Protein AF-A0A8F5W4D2-F1 (afdb_monomer_lite)

Sequence (240 aa):
GSKDVAYPRLNSIAFWLQPCAFIVVVKMAFLRTQYWKYYDDMEFFVFFFNKLKKKELQLKNNIDASNSIWLNSKIPSHLYLWDTFFNYCENFFLFFKRTSEYRRKKLYFSKCSNRNAVVTGWTFITPFTSSVRFTSVGSQDILLIGVVFVGFTSTIAFVNLLITRRTLCMPGIRNRRILLPFVSISILLSLRMLVIITPVLSAAMIMMLLDRHWATSFFDFAYGGDPILSQHLFWFFGHP

Organism: NCBI:txid2831131

Radius of gyration: 26.15 Å; chains: 1; bounding box: 44×45×92 Å

InterPro domains:
  IPR000883 Cytochrome c oxidase subunit I [PF00115] (116-240)
  IPR000883 Cytochrome c oxidase subunit I [PR01165] (118-130)
  IPR000883 Cytochrome c oxidase subunit I [PR01165] (182-201)
  IPR000883 Cytochrome c oxidase subunit I [PR01165] (211-232)
  IPR000883 Cytochrome c oxidase subunit I [PTHR10422] (117-240)
  IPR023616 Cytochrome c oxidase-like, subunit I domain [PS50855] (1-240)
  IPR036927 Cytochrome c oxidase-like, subunit I superfamily [G3DSA:1.20.210.10] 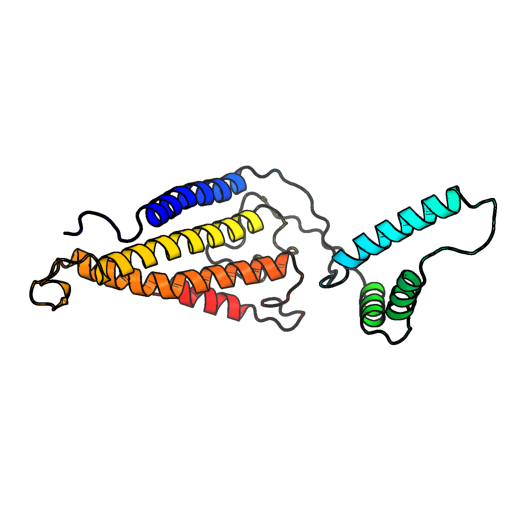(1-240)
  IPR036927 Cytochrome c oxidase-like, subunit I superfamily [SSF81442] (1-240)

Structure (mmCIF, N/CA/C/O backbone):
data_AF-A0A8F5W4D2-F1
#
_entry.id   AF-A0A8F5W4D2-F1
#
loop_
_atom_site.group_PDB
_atom_site.id
_atom_site.type_symbol
_atom_site.label_atom_id
_atom_site.label_alt_id
_atom_site.label_comp_id
_atom_site.label_asym_id
_atom_site.label_entity_id
_atom_site.label_seq_id
_atom_site.pdbx_PDB_ins_code
_atom_site.Cartn_x
_atom_site.Cartn_y
_atom_site.Cartn_z
_atom_site.occupancy
_atom_site.B_iso_or_equiv
_atom_site.auth_seq_id
_atom_site.auth_comp_id
_atom_site.auth_asym_id
_atom_site.auth_atom_id
_atom_site.pdbx_PDB_model_num
ATOM 1 N N . GLY A 1 1 ? -16.913 0.342 25.979 1.00 75.00 1 GLY A N 1
ATOM 2 C CA . GLY A 1 1 ? -17.693 1.388 26.666 1.00 75.00 1 GLY A CA 1
ATOM 3 C C . GLY A 1 1 ? -18.467 2.257 25.693 1.00 75.00 1 GLY A C 1
ATOM 4 O O . GLY A 1 1 ? -19.570 2.660 26.029 1.00 75.00 1 GLY A O 1
ATOM 5 N N . SER A 1 2 ? -17.930 2.542 24.500 1.00 81.44 2 SER A N 1
ATOM 6 C CA . SER A 1 2 ? -18.743 3.082 23.408 1.00 81.44 2 SER A CA 1
ATOM 7 C C . SER A 1 2 ? -19.715 2.013 22.895 1.00 81.44 2 SER A C 1
ATOM 9 O O . SER A 1 2 ? -19.414 0.821 22.983 1.00 81.44 2 SER A O 1
ATOM 11 N N . LYS A 1 3 ? -20.878 2.443 22.392 1.00 86.56 3 LYS A N 1
ATOM 12 C CA . LYS A 1 3 ? -21.868 1.554 21.759 1.00 86.56 3 LYS A CA 1
ATOM 13 C C . LYS A 1 3 ? -21.387 1.032 20.401 1.00 86.56 3 LYS A C 1
ATOM 15 O O . LYS A 1 3 ? -21.722 -0.082 20.032 1.00 86.56 3 LYS A O 1
ATOM 20 N N . ASP A 1 4 ? -20.607 1.845 19.691 1.00 92.19 4 ASP A N 1
ATOM 21 C CA . ASP A 1 4 ? -20.029 1.542 18.382 1.00 92.19 4 ASP A CA 1
ATOM 22 C C . ASP A 1 4 ? -18.743 2.376 18.173 1.00 92.19 4 ASP A C 1
ATOM 24 O O . ASP A 1 4 ? -18.318 3.124 19.070 1.00 92.19 4 ASP A O 1
ATOM 28 N N . VAL A 1 5 ? -18.112 2.244 17.007 1.00 93.06 5 VAL A N 1
ATOM 29 C CA . VAL A 1 5 ? -17.041 3.116 16.509 1.00 93.06 5 VAL A CA 1
ATOM 30 C C . VAL A 1 5 ? -17.591 4.441 15.967 1.00 93.06 5 VAL A C 1
ATOM 32 O O . VAL A 1 5 ? -18.759 4.549 15.604 1.00 93.06 5 VAL A O 1
ATOM 35 N N . ALA A 1 6 ? -16.740 5.467 15.890 1.00 93.75 6 ALA A N 1
ATOM 36 C CA . ALA A 1 6 ? -17.124 6.806 15.434 1.00 93.75 6 ALA A CA 1
ATOM 37 C C . ALA A 1 6 ? -17.665 6.809 13.999 1.00 93.75 6 ALA A C 1
ATOM 39 O O . ALA A 1 6 ? -18.662 7.473 13.718 1.00 93.75 6 ALA A O 1
ATOM 40 N N . TYR A 1 7 ? -17.033 6.043 13.109 1.00 95.12 7 TYR A N 1
ATOM 41 C CA . TYR A 1 7 ? -17.460 5.897 11.723 1.00 95.12 7 TYR A CA 1
ATOM 42 C C . TYR A 1 7 ? -17.654 4.416 11.370 1.00 95.12 7 TYR A C 1
ATOM 44 O O . TYR A 1 7 ? -16.721 3.767 10.883 1.00 95.12 7 TYR A O 1
ATOM 52 N N . PRO A 1 8 ? -18.862 3.858 11.568 1.00 94.06 8 PRO A N 1
ATOM 53 C CA . PRO A 1 8 ? -19.134 2.439 11.311 1.00 94.06 8 PRO A CA 1
ATOM 54 C C . PRO A 1 8 ? -18.934 2.055 9.841 1.00 94.06 8 PRO A C 1
ATOM 56 O O . PRO A 1 8 ? -18.356 1.016 9.529 1.00 94.06 8 PRO A O 1
ATOM 59 N N . ARG A 1 9 ? -19.325 2.944 8.917 1.00 94.81 9 ARG A N 1
ATOM 60 C CA . ARG A 1 9 ? -19.155 2.727 7.470 1.00 94.81 9 ARG A CA 1
ATOM 61 C C . ARG A 1 9 ? -17.684 2.693 7.054 1.00 94.81 9 ARG A C 1
ATOM 63 O O . ARG A 1 9 ? -17.307 1.820 6.284 1.00 94.81 9 ARG A O 1
ATOM 70 N N . LEU A 1 10 ? -16.847 3.589 7.588 1.00 92.69 10 LEU A N 1
ATOM 71 C CA . LEU A 1 10 ? -15.402 3.571 7.315 1.00 92.69 10 LEU A CA 1
ATOM 72 C C . LEU A 1 10 ? -14.742 2.306 7.866 1.00 92.69 10 LEU A C 1
ATOM 74 O O . LEU A 1 10 ? -13.875 1.744 7.207 1.00 92.69 10 LEU A O 1
ATOM 78 N N . ASN A 1 11 ? -15.184 1.830 9.034 1.00 93.88 11 ASN A N 1
ATOM 79 C CA . ASN A 1 11 ? -14.698 0.570 9.592 1.00 93.88 11 ASN A CA 1
ATOM 80 C C . ASN A 1 11 ? -15.039 -0.621 8.688 1.00 93.88 11 ASN A C 1
ATOM 82 O O . ASN A 1 11 ? -14.191 -1.468 8.424 1.00 93.88 11 ASN A O 1
ATOM 86 N N . SER A 1 12 ? -16.273 -0.654 8.178 1.00 94.00 12 SER A N 1
ATOM 87 C CA . SER A 1 12 ? -16.707 -1.682 7.233 1.00 94.00 12 SER A CA 1
ATOM 88 C C . SER A 1 12 ? -15.909 -1.624 5.929 1.00 94.00 12 SER A C 1
ATOM 90 O O . SER A 1 12 ? -15.420 -2.652 5.473 1.00 94.00 12 SER A O 1
ATOM 92 N N . ILE A 1 13 ? -15.703 -0.432 5.362 1.00 93.06 13 ILE A N 1
ATOM 93 C CA . ILE A 1 13 ? -14.883 -0.253 4.155 1.00 93.06 13 ILE A CA 1
ATOM 94 C C . ILE A 1 13 ? -13.459 -0.763 4.393 1.00 93.06 13 ILE A C 1
ATOM 96 O O . ILE A 1 13 ? -12.952 -1.534 3.584 1.00 93.06 13 ILE A O 1
ATOM 100 N N . ALA A 1 14 ? -12.832 -0.395 5.513 1.00 92.50 14 ALA A N 1
ATOM 101 C CA . ALA A 1 14 ? -11.488 -0.864 5.832 1.00 92.50 14 ALA A CA 1
ATOM 102 C C . ALA A 1 14 ? -11.433 -2.399 5.955 1.00 92.50 14 ALA A C 1
ATOM 104 O O . ALA A 1 14 ? -10.536 -3.040 5.412 1.00 92.50 14 ALA A O 1
ATOM 105 N N . PHE A 1 15 ? -12.436 -3.009 6.587 1.00 92.19 15 PHE A N 1
ATOM 106 C CA . PHE A 1 15 ? -12.542 -4.465 6.665 1.00 92.19 15 PHE A CA 1
ATOM 107 C C . PHE A 1 15 ? -12.635 -5.125 5.281 1.00 92.19 15 PHE A C 1
ATOM 109 O O . PHE A 1 15 ? -11.963 -6.125 5.047 1.00 92.19 15 PHE A O 1
ATOM 116 N N . TRP A 1 16 ? -13.417 -4.565 4.354 1.00 92.19 16 TRP A N 1
ATOM 117 C CA . TRP A 1 16 ? -13.611 -5.131 3.012 1.00 92.19 16 TRP A CA 1
ATOM 118 C C . TRP A 1 16 ? -12.450 -4.874 2.045 1.00 92.19 16 TRP A C 1
ATOM 120 O O . TRP A 1 16 ? -12.229 -5.668 1.131 1.00 92.19 16 TRP A O 1
ATOM 130 N N . LEU A 1 17 ? -11.678 -3.804 2.235 1.00 92.00 17 LEU A N 1
ATOM 131 C CA . LEU A 1 17 ? -10.502 -3.533 1.405 1.00 92.00 17 LEU A CA 1
ATOM 132 C C . LEU A 1 17 ? -9.335 -4.484 1.727 1.00 92.00 17 LEU A C 1
ATOM 134 O O . LEU A 1 17 ? -8.582 -4.858 0.829 1.00 92.00 17 LEU A O 1
ATOM 138 N N . GLN A 1 18 ? -9.214 -4.953 2.970 1.00 90.00 18 GLN A N 1
ATOM 139 C CA . GLN A 1 18 ? -8.143 -5.864 3.383 1.00 90.00 18 GLN A CA 1
ATOM 140 C C . GLN A 1 18 ? -8.113 -7.201 2.599 1.00 90.00 18 GLN A C 1
ATOM 142 O O . GLN A 1 18 ? -7.054 -7.544 2.064 1.00 90.00 18 GLN A O 1
ATOM 147 N N . PRO A 1 19 ? -9.223 -7.963 2.458 1.00 91.38 19 PRO A N 1
ATOM 148 C CA . PRO A 1 19 ? -9.236 -9.184 1.656 1.00 91.38 19 PRO A CA 1
ATOM 149 C C . PRO A 1 19 ? -9.040 -8.896 0.165 1.00 91.38 19 PRO A C 1
ATOM 151 O O . PRO A 1 19 ? -8.397 -9.686 -0.516 1.00 91.38 19 PRO A O 1
ATOM 154 N N . CYS A 1 20 ? -9.506 -7.753 -0.349 1.00 89.75 20 CYS A N 1
ATOM 155 C CA . CYS A 1 20 ? -9.211 -7.332 -1.721 1.00 89.75 20 CYS A CA 1
ATOM 156 C C . CYS A 1 20 ? -7.701 -7.150 -1.943 1.00 89.75 20 CYS A C 1
ATOM 158 O O . CYS A 1 20 ? -7.168 -7.642 -2.937 1.00 89.75 20 CYS A O 1
ATOM 160 N N . ALA A 1 21 ? -6.995 -6.524 -0.995 1.00 89.19 21 ALA A N 1
ATOM 161 C CA . ALA A 1 21 ? -5.535 -6.409 -1.023 1.00 89.19 21 ALA A CA 1
ATOM 162 C C . ALA A 1 21 ? -4.859 -7.787 -1.050 1.00 89.19 21 ALA A C 1
ATOM 164 O O . ALA A 1 21 ? -3.949 -8.037 -1.840 1.00 89.19 21 ALA A O 1
ATOM 165 N N . PHE A 1 22 ? -5.341 -8.701 -0.207 1.00 89.94 22 PHE A N 1
ATOM 166 C CA . PHE A 1 22 ? -4.831 -10.064 -0.141 1.00 89.94 22 PHE A CA 1
ATOM 167 C C . PHE A 1 22 ? -5.052 -10.822 -1.455 1.00 89.94 22 PHE A C 1
ATOM 169 O O . PHE A 1 22 ? -4.132 -11.465 -1.949 1.00 89.94 22 PHE A O 1
ATOM 176 N N . ILE A 1 23 ? -6.227 -10.689 -2.075 1.00 91.25 23 ILE A N 1
ATOM 177 C CA . ILE A 1 23 ? -6.525 -11.289 -3.383 1.00 91.25 23 ILE A CA 1
ATOM 178 C C . ILE A 1 23 ? -5.566 -10.761 -4.456 1.00 91.25 23 ILE A C 1
ATOM 180 O O . ILE A 1 23 ? -5.082 -11.542 -5.277 1.00 91.25 23 ILE A O 1
ATOM 184 N N . VAL A 1 24 ? -5.254 -9.460 -4.442 1.00 88.50 24 VAL A N 1
ATOM 185 C CA . VAL A 1 24 ? -4.263 -8.864 -5.351 1.00 88.50 24 VAL A CA 1
ATOM 186 C C . VAL A 1 24 ? -2.898 -9.526 -5.154 1.00 88.50 24 VAL A C 1
ATOM 188 O O . VAL A 1 24 ? -2.312 -9.991 -6.128 1.00 88.50 24 VAL A O 1
ATOM 191 N N . VAL A 1 25 ? -2.429 -9.673 -3.913 1.00 86.38 25 VAL A N 1
ATOM 192 C CA . VAL A 1 25 ? -1.152 -10.347 -3.618 1.00 86.38 25 VAL A CA 1
ATOM 193 C C . VAL A 1 25 ? -1.180 -11.825 -4.020 1.00 86.38 25 VAL A C 1
ATOM 195 O O . VAL A 1 25 ? -0.232 -12.308 -4.626 1.00 86.38 25 VAL A O 1
ATOM 198 N N . VAL A 1 26 ? -2.269 -12.551 -3.771 1.00 87.06 26 VAL A N 1
ATOM 199 C CA . VAL A 1 26 ? -2.402 -13.964 -4.172 1.00 87.06 26 VAL A CA 1
ATOM 200 C C . VAL A 1 26 ? -2.386 -14.116 -5.694 1.00 87.06 26 VAL A C 1
ATOM 202 O O . VAL A 1 26 ? -1.769 -15.046 -6.213 1.00 87.06 26 VAL A O 1
ATOM 205 N N . LYS A 1 27 ? -2.991 -13.178 -6.434 1.00 83.69 27 LYS A N 1
ATOM 206 C CA . LYS A 1 27 ? -2.975 -13.172 -7.905 1.00 83.69 27 LYS A CA 1
ATOM 207 C C . LYS A 1 27 ? -1.553 -13.162 -8.467 1.00 83.69 27 LYS A C 1
ATOM 209 O O . LYS A 1 27 ? -1.328 -13.718 -9.541 1.00 83.69 27 LYS A O 1
ATOM 214 N N . MET A 1 28 ? -0.597 -12.594 -7.732 1.00 80.44 28 MET A N 1
ATOM 215 C CA . MET A 1 28 ? 0.822 -12.632 -8.073 1.00 80.44 28 MET A CA 1
ATOM 216 C C . MET A 1 28 ? 1.335 -14.063 -8.286 1.00 80.44 28 MET A C 1
ATOM 218 O O . MET A 1 28 ? 2.036 -14.318 -9.262 1.00 80.44 28 MET A O 1
ATOM 222 N N . ALA A 1 29 ? 0.942 -15.006 -7.423 1.00 78.06 29 ALA A N 1
ATOM 223 C CA . ALA A 1 29 ? 1.390 -16.398 -7.491 1.00 78.06 29 ALA A CA 1
ATOM 224 C C . ALA A 1 29 ? 0.882 -17.137 -8.743 1.00 78.06 29 ALA A C 1
ATOM 226 O O . ALA A 1 29 ? 1.477 -18.129 -9.160 1.00 78.06 29 ALA A O 1
ATOM 227 N N . PHE A 1 30 ? -0.202 -16.644 -9.350 1.00 80.00 30 PHE A N 1
ATOM 228 C CA . PHE A 1 30 ? -0.857 -17.248 -10.511 1.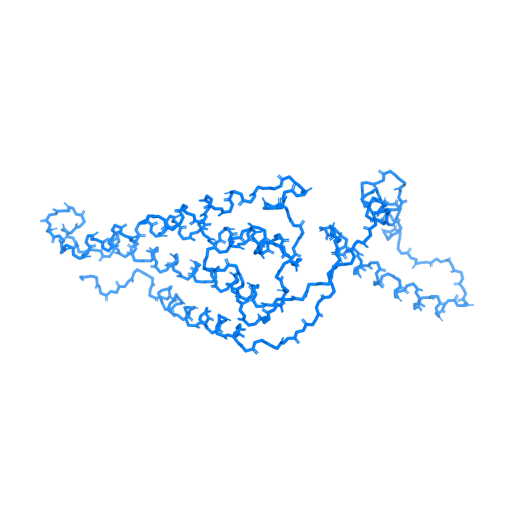00 80.00 30 PHE A CA 1
ATOM 229 C C . PHE A 1 30 ? -0.575 -16.514 -11.829 1.00 80.00 30 PHE A C 1
ATOM 231 O O . PHE A 1 30 ? -1.103 -16.902 -12.875 1.00 80.00 30 PHE A O 1
ATOM 238 N N . LEU A 1 31 ? 0.234 -15.451 -11.817 1.00 72.12 31 LEU A N 1
ATOM 239 C CA . LEU A 1 31 ? 0.580 -14.735 -13.041 1.00 72.12 31 LEU A CA 1
ATOM 240 C C . LEU A 1 31 ? 1.408 -15.616 -13.988 1.00 72.12 31 LEU A C 1
ATOM 242 O O . LEU A 1 31 ? 2.438 -16.175 -13.621 1.00 72.12 31 LEU A O 1
ATOM 246 N N . ARG A 1 32 ? 0.976 -15.695 -15.253 1.00 62.59 32 ARG A N 1
ATOM 247 C CA . ARG A 1 32 ? 1.696 -16.430 -16.299 1.00 62.59 32 ARG A CA 1
ATOM 248 C C . ARG A 1 32 ? 2.922 -15.651 -16.770 1.00 62.59 32 ARG A C 1
ATOM 250 O O . ARG A 1 32 ? 2.901 -14.431 -16.915 1.00 62.59 32 ARG A O 1
ATOM 257 N N . THR A 1 33 ? 3.978 -16.386 -17.096 1.00 55.78 33 THR A N 1
ATOM 258 C CA . THR A 1 33 ? 5.217 -15.844 -17.649 1.00 55.78 33 THR A CA 1
ATOM 259 C C . THR A 1 33 ? 4.986 -15.168 -19.006 1.00 55.78 33 THR A C 1
ATOM 261 O O . THR A 1 33 ? 4.610 -15.806 -19.987 1.00 55.78 33 THR A O 1
ATOM 264 N N . GLN A 1 34 ? 5.254 -13.863 -19.076 1.00 54.97 34 GLN A N 1
ATOM 265 C CA . GLN A 1 34 ? 5.310 -13.104 -20.329 1.00 54.97 34 GLN A CA 1
ATOM 266 C C . GLN A 1 34 ? 6.693 -12.470 -20.487 1.00 54.97 34 GLN A C 1
ATOM 268 O O . GLN A 1 34 ? 7.271 -11.967 -19.525 1.00 54.97 34 GLN A O 1
ATOM 273 N N . TYR A 1 35 ? 7.266 -12.540 -21.688 1.00 55.69 35 TYR A N 1
ATOM 274 C CA . TYR A 1 35 ? 8.559 -11.928 -21.997 1.00 55.69 35 TYR A CA 1
ATOM 275 C C . TYR A 1 35 ? 8.367 -10.445 -22.293 1.00 55.69 35 TYR A C 1
ATOM 277 O O . TYR A 1 35 ? 7.626 -10.094 -23.207 1.00 55.69 35 TYR A O 1
ATOM 285 N N . TRP A 1 36 ? 9.063 -9.594 -21.543 1.00 57.91 36 TRP A N 1
ATOM 286 C CA . TRP A 1 36 ? 9.061 -8.156 -21.769 1.00 57.91 36 TRP A CA 1
ATOM 287 C C . TRP A 1 36 ? 10.393 -7.749 -22.386 1.00 57.91 36 TRP A C 1
ATOM 289 O O . TRP A 1 36 ? 11.456 -8.014 -21.827 1.00 57.91 36 TRP A O 1
ATOM 299 N N . LYS A 1 37 ? 10.327 -7.127 -23.565 1.00 52.75 37 LYS A N 1
ATOM 300 C CA . LYS A 1 37 ? 11.458 -6.390 -24.128 1.00 52.75 37 LYS A CA 1
ATOM 301 C C . LYS A 1 37 ? 11.415 -4.999 -23.510 1.00 52.75 37 LYS A C 1
ATOM 303 O O . LYS A 1 37 ? 10.440 -4.284 -23.718 1.00 52.75 37 LYS A O 1
ATOM 308 N N . TYR A 1 38 ? 12.430 -4.658 -22.727 1.00 55.56 38 TYR A N 1
ATOM 309 C CA . TYR A 1 38 ? 12.546 -3.339 -22.118 1.00 55.56 38 TYR A CA 1
ATOM 310 C C . TYR A 1 38 ? 13.506 -2.470 -22.935 1.00 55.56 38 TYR A C 1
ATOM 312 O O . TYR A 1 38 ? 14.575 -2.935 -23.345 1.00 55.56 38 TYR A O 1
ATOM 320 N N . TYR A 1 39 ? 13.106 -1.220 -23.159 1.00 52.34 39 TYR A N 1
ATOM 321 C CA . TYR A 1 39 ? 13.923 -0.174 -23.766 1.00 52.34 39 TYR A CA 1
ATOM 322 C C . TYR A 1 39 ? 14.203 0.883 -22.693 1.00 52.34 39 TYR A C 1
ATOM 324 O O . TYR A 1 39 ? 13.281 1.282 -21.989 1.00 52.34 39 TYR A O 1
ATOM 332 N N . ASP A 1 40 ? 15.452 1.343 -22.581 1.00 52.78 40 ASP A N 1
ATOM 333 C CA . ASP A 1 40 ? 15.836 2.509 -21.762 1.00 52.78 40 ASP A CA 1
ATOM 334 C C . ASP A 1 40 ? 15.330 3.815 -22.415 1.00 52.78 40 ASP A C 1
ATOM 336 O O . ASP A 1 40 ? 16.111 4.705 -22.765 1.00 52.78 40 ASP A O 1
ATOM 340 N N . ASP A 1 41 ? 14.023 3.933 -22.638 1.00 48.28 41 ASP A N 1
ATOM 341 C CA . ASP A 1 41 ? 13.436 5.176 -23.116 1.00 48.28 41 ASP A CA 1
ATOM 342 C C . ASP A 1 41 ? 12.968 5.986 -21.887 1.00 48.28 41 ASP A C 1
ATOM 344 O O . ASP A 1 41 ? 12.040 5.598 -21.183 1.00 48.28 41 ASP A O 1
ATOM 348 N N . MET A 1 42 ? 13.618 7.125 -21.609 1.00 48.69 42 MET A N 1
ATOM 349 C CA . MET A 1 42 ? 13.169 8.107 -20.603 1.00 48.69 42 MET A CA 1
ATOM 350 C C . MET A 1 42 ? 11.938 8.859 -21.141 1.00 48.69 42 MET A C 1
ATOM 352 O O . MET A 1 42 ? 11.987 10.061 -21.405 1.00 48.69 42 MET A O 1
ATOM 356 N N . GLU A 1 43 ? 10.839 8.151 -21.407 1.00 49.72 43 GLU A N 1
ATOM 357 C CA . GLU A 1 43 ? 9.633 8.720 -22.023 1.00 49.72 43 GLU A CA 1
ATOM 358 C C . GLU A 1 43 ? 8.690 9.343 -20.986 1.00 49.72 43 GLU A C 1
ATOM 360 O O . GLU A 1 43 ? 7.497 9.048 -20.977 1.00 49.72 43 GLU A O 1
ATOM 365 N N . PHE A 1 44 ? 9.171 10.252 -20.133 1.00 43.59 44 PHE A N 1
ATOM 366 C CA . PHE A 1 44 ? 8.259 10.968 -19.227 1.00 43.59 44 PHE A CA 1
ATOM 367 C C . PHE A 1 44 ? 7.223 11.800 -20.012 1.00 43.59 44 PHE A C 1
ATOM 369 O O . PHE A 1 44 ? 6.080 11.963 -19.594 1.00 43.59 44 PHE A O 1
ATOM 376 N N . PHE A 1 45 ? 7.604 12.287 -21.200 1.00 43.28 45 PHE A N 1
ATOM 377 C CA . PHE A 1 45 ? 6.768 13.155 -22.034 1.00 43.28 45 PHE A CA 1
ATOM 378 C C . PHE A 1 45 ? 6.373 12.553 -23.388 1.00 43.28 45 PHE A C 1
ATOM 380 O O . PHE A 1 45 ? 5.488 13.079 -24.047 1.00 43.28 45 PHE A O 1
ATOM 387 N N . VAL A 1 46 ? 6.987 11.459 -23.845 1.00 48.22 46 VAL A N 1
ATOM 388 C CA . VAL A 1 46 ? 6.815 11.003 -25.239 1.00 48.22 46 VAL A CA 1
ATOM 389 C C . VAL A 1 46 ? 5.572 10.126 -25.421 1.00 48.22 46 VAL A C 1
ATOM 391 O O . VAL A 1 46 ? 4.943 10.184 -26.476 1.00 48.22 46 VAL A O 1
ATOM 394 N N . PHE A 1 47 ? 5.127 9.398 -24.393 1.00 45.75 47 PHE A N 1
ATOM 395 C CA . PHE A 1 47 ? 4.015 8.447 -24.517 1.00 45.75 47 PHE A CA 1
ATOM 396 C C . PHE A 1 47 ? 2.672 9.099 -24.907 1.00 45.75 47 PHE A C 1
ATOM 398 O O . PHE A 1 47 ? 1.983 8.628 -25.820 1.00 45.75 47 PHE A O 1
ATOM 405 N N . PHE A 1 48 ? 2.302 10.214 -24.262 1.00 45.97 48 PHE A N 1
ATOM 406 C CA . PHE A 1 48 ? 1.056 10.933 -24.568 1.00 45.97 48 PHE A CA 1
ATOM 407 C C . PHE A 1 48 ? 1.084 11.536 -25.983 1.00 45.97 48 PHE A C 1
ATOM 409 O O . PHE A 1 48 ? 0.110 11.439 -26.734 1.00 45.97 48 PHE A O 1
ATOM 416 N N . PHE A 1 49 ? 2.240 12.065 -26.388 1.00 48.19 49 PHE A N 1
ATOM 417 C CA . PHE A 1 49 ? 2.439 12.694 -27.692 1.00 48.19 49 PHE A CA 1
ATOM 418 C C . PHE A 1 49 ? 2.577 11.686 -28.832 1.00 48.19 49 PHE A C 1
ATOM 420 O O . PHE A 1 49 ? 2.069 11.941 -29.917 1.00 48.19 49 PHE A O 1
ATOM 427 N N . ASN A 1 50 ? 3.168 10.511 -28.605 1.00 51.53 50 ASN A N 1
ATOM 428 C CA . ASN A 1 50 ? 3.197 9.443 -29.606 1.00 51.53 50 ASN A CA 1
ATOM 429 C C . ASN A 1 50 ? 1.786 8.938 -29.921 1.00 51.53 50 ASN A C 1
ATOM 431 O O . ASN A 1 50 ? 1.491 8.619 -31.073 1.00 51.53 50 ASN A O 1
ATOM 435 N N . LYS A 1 51 ? 0.885 8.912 -28.931 1.00 50.56 51 LYS A N 1
ATOM 436 C CA . LYS A 1 51 ? -0.520 8.554 -29.160 1.00 50.56 51 LYS A CA 1
ATOM 437 C C . LYS A 1 51 ? -1.258 9.625 -29.968 1.00 50.56 51 LYS A C 1
ATOM 439 O O . LYS A 1 51 ? -2.006 9.261 -30.872 1.00 50.56 51 LYS A O 1
ATOM 444 N N . LEU A 1 52 ? -1.020 10.912 -29.689 1.00 51.34 52 LEU A N 1
ATOM 445 C CA . LEU A 1 52 ? -1.572 12.034 -30.464 1.00 51.34 52 LEU A CA 1
ATOM 446 C C . LEU A 1 52 ? -1.025 12.063 -31.897 1.00 51.34 52 LEU A C 1
ATOM 448 O O . LEU A 1 52 ? -1.807 12.056 -32.842 1.00 51.34 52 LEU A O 1
ATOM 452 N N . LYS A 1 53 ? 0.295 11.946 -32.060 1.00 52.03 53 LYS A N 1
ATOM 453 C CA . LYS A 1 53 ? 0.974 11.929 -33.360 1.00 52.03 53 LYS A CA 1
ATOM 454 C C . LYS A 1 53 ? 0.583 10.721 -34.210 1.00 52.03 53 LYS A C 1
ATOM 456 O O . LYS A 1 53 ? 0.434 10.845 -35.418 1.00 52.03 53 LYS A O 1
ATOM 461 N N . LYS A 1 54 ? 0.360 9.548 -33.600 1.00 52.31 54 LYS A N 1
ATOM 462 C CA . LYS A 1 54 ? -0.166 8.363 -34.304 1.00 52.31 54 LYS A CA 1
ATOM 463 C C . LYS A 1 54 ? -1.607 8.577 -34.772 1.00 52.31 54 LYS A C 1
ATOM 465 O O . LYS A 1 54 ? -1.964 8.111 -35.850 1.00 52.31 54 LYS A O 1
ATOM 470 N N . LYS A 1 55 ? -2.409 9.307 -33.990 1.00 51.28 55 LYS A N 1
ATOM 471 C CA . LYS A 1 55 ? -3.778 9.695 -34.352 1.00 51.28 55 LYS A CA 1
ATOM 472 C C . LYS A 1 55 ? -3.784 10.718 -35.495 1.00 51.28 55 LYS A C 1
ATOM 474 O O . LYS A 1 55 ? -4.576 10.569 -36.418 1.00 51.28 55 LYS A O 1
ATOM 479 N N . GLU A 1 56 ? -2.866 11.685 -35.482 1.00 53.47 56 GLU A N 1
ATOM 480 C CA . GLU A 1 56 ? -2.647 12.638 -36.583 1.00 53.47 56 GLU A CA 1
ATOM 481 C C . GLU A 1 56 ? -2.142 11.960 -37.856 1.00 53.47 56 GLU A C 1
ATOM 483 O O . GLU A 1 56 ? -2.664 12.241 -38.925 1.00 53.47 56 GLU A O 1
ATOM 488 N N . LEU A 1 57 ? -1.188 11.028 -37.767 1.00 55.59 57 LEU A N 1
ATOM 489 C CA . LEU A 1 57 ? -0.705 10.254 -38.921 1.00 55.59 57 LEU A CA 1
ATOM 490 C C . LEU A 1 57 ? -1.807 9.380 -39.529 1.00 55.59 57 LEU A C 1
ATOM 492 O O . LEU A 1 57 ? -1.907 9.281 -40.745 1.00 55.59 57 LEU A O 1
ATOM 496 N N . GLN A 1 58 ? -2.663 8.776 -38.699 1.00 53.03 58 GLN A N 1
ATOM 497 C CA . GLN A 1 58 ? -3.837 8.041 -39.179 1.00 53.03 58 GLN A CA 1
ATOM 498 C C . GLN A 1 58 ? -4.867 8.963 -39.841 1.00 53.03 58 GLN A C 1
ATOM 500 O O . GLN A 1 58 ? -5.419 8.605 -40.877 1.00 53.03 58 GLN A O 1
ATOM 505 N N . LEU A 1 59 ? -5.103 10.155 -39.284 1.00 51.50 59 LEU A N 1
ATOM 506 C CA . LEU A 1 59 ? -5.969 11.168 -39.893 1.00 51.50 59 LEU A CA 1
ATOM 507 C C . LEU A 1 59 ? -5.396 11.671 -41.222 1.00 51.50 59 LEU A C 1
ATOM 509 O O . LEU A 1 59 ? -6.130 11.739 -42.198 1.00 51.50 59 LEU A O 1
ATOM 513 N N . LYS A 1 60 ? -4.093 11.951 -41.287 1.00 50.31 60 LYS A N 1
ATOM 514 C CA . LYS A 1 60 ? -3.403 12.428 -42.491 1.00 50.31 60 LYS A CA 1
ATOM 515 C C . LYS A 1 60 ? -3.397 11.370 -43.593 1.00 50.31 60 LYS A C 1
ATOM 517 O O . LYS A 1 60 ? -3.775 11.682 -44.708 1.00 50.31 60 LYS A O 1
ATOM 522 N N . ASN A 1 61 ? -3.132 10.107 -43.259 1.00 49.16 61 ASN A N 1
ATOM 523 C CA . ASN A 1 61 ? -3.212 9.004 -44.221 1.00 49.16 61 ASN A CA 1
ATOM 524 C C . ASN A 1 61 ? -4.647 8.755 -44.724 1.00 49.16 61 ASN A C 1
ATOM 526 O O . ASN A 1 61 ? -4.829 8.413 -45.888 1.00 49.16 61 ASN A O 1
ATOM 530 N N . ASN A 1 62 ? -5.669 8.943 -43.878 1.00 45.75 62 ASN A N 1
ATOM 531 C CA . ASN A 1 62 ? -7.071 8.848 -44.304 1.00 45.75 62 ASN A CA 1
ATOM 532 C C . ASN A 1 62 ? -7.498 10.033 -45.187 1.00 45.75 62 ASN A C 1
ATOM 534 O O . ASN A 1 62 ? -8.319 9.850 -46.081 1.00 45.75 62 ASN A O 1
ATOM 538 N N . ILE A 1 63 ? -6.941 11.224 -44.949 1.00 50.81 63 ILE A N 1
ATOM 539 C CA . ILE A 1 63 ? -7.173 12.432 -45.753 1.00 50.81 63 ILE A CA 1
ATOM 540 C C . ILE A 1 63 ? -6.418 12.348 -47.089 1.00 50.81 63 ILE A C 1
ATOM 542 O O . ILE A 1 63 ? -6.972 12.697 -48.124 1.00 50.81 63 ILE A O 1
ATOM 546 N N . ASP A 1 64 ? -5.192 11.826 -47.108 1.00 47.38 64 ASP A N 1
ATOM 547 C CA . ASP A 1 64 ? -4.407 11.627 -48.333 1.00 47.38 64 ASP A CA 1
ATOM 548 C C . ASP A 1 64 ? -5.008 10.514 -49.214 1.00 47.38 64 ASP A C 1
ATOM 550 O O . ASP A 1 64 ? -4.975 10.611 -50.440 1.00 47.38 64 ASP A O 1
ATOM 554 N N . ALA A 1 65 ? -5.645 9.501 -48.610 1.00 50.53 65 ALA A N 1
ATOM 555 C CA . ALA A 1 65 ? -6.430 8.500 -49.337 1.00 50.53 65 ALA A CA 1
ATOM 556 C C . ALA A 1 65 ? -7.740 9.065 -49.927 1.00 50.53 65 ALA A C 1
ATOM 558 O O . ALA A 1 65 ? -8.235 8.526 -50.915 1.00 50.53 65 ALA A O 1
ATOM 559 N N . SER A 1 66 ? -8.298 10.141 -49.354 1.00 44.78 66 SER A N 1
ATOM 560 C CA . SER A 1 66 ? -9.494 10.817 -49.882 1.00 44.78 66 SER A CA 1
ATOM 561 C C . SER A 1 66 ? -9.185 11.988 -50.823 1.00 44.78 66 SER A C 1
ATOM 563 O O . SER A 1 66 ? -10.060 12.393 -51.584 1.00 44.78 66 SER A O 1
ATOM 565 N N . ASN A 1 67 ? -7.960 12.525 -50.800 1.00 42.25 67 ASN A N 1
ATOM 566 C CA . ASN A 1 67 ? -7.599 13.785 -51.459 1.00 42.25 67 ASN A CA 1
ATOM 567 C C . ASN A 1 67 ? -6.644 13.612 -52.650 1.00 42.25 67 ASN A C 1
ATOM 569 O O . ASN A 1 67 ? -5.787 14.460 -52.893 1.00 42.25 67 ASN A O 1
ATOM 573 N N . SER A 1 68 ? -6.839 12.584 -53.481 1.00 41.66 68 SER A N 1
ATOM 574 C CA . SER A 1 68 ? -6.298 12.620 -54.850 1.00 41.66 68 SER A CA 1
ATOM 575 C C . SER A 1 68 ? -7.029 13.633 -55.749 1.00 41.66 68 SER A C 1
ATOM 577 O O . SER A 1 68 ? -6.687 13.771 -56.921 1.00 41.66 68 SER A O 1
ATOM 579 N N . ILE A 1 69 ? -8.053 14.332 -55.242 1.00 43.22 69 ILE A N 1
ATOM 580 C CA . ILE A 1 69 ? -8.855 15.293 -56.002 1.00 43.22 69 ILE A CA 1
ATOM 581 C C . ILE A 1 69 ? -9.195 16.488 -55.081 1.00 43.22 69 ILE A C 1
ATOM 583 O O . ILE A 1 69 ? -9.992 16.357 -54.161 1.00 43.22 69 ILE A O 1
ATOM 587 N N . TRP A 1 70 ? -8.589 17.645 -55.381 1.00 34.62 70 TRP A N 1
ATOM 588 C CA . TRP A 1 70 ? -8.800 19.005 -54.835 1.00 34.62 70 TRP A CA 1
ATOM 589 C C . TRP A 1 70 ? -7.995 19.487 -53.611 1.00 34.62 70 TRP A C 1
ATOM 591 O O . TRP A 1 70 ? -8.285 19.201 -52.456 1.00 34.62 70 TRP A O 1
ATOM 601 N N . LEU A 1 71 ? -7.019 20.344 -53.946 1.00 37.62 71 LEU A N 1
ATOM 602 C CA . LEU A 1 71 ? -6.635 21.619 -53.321 1.00 37.62 71 LEU A CA 1
ATOM 603 C C . LEU A 1 71 ? -6.965 21.853 -51.835 1.00 37.62 71 LEU A C 1
ATOM 605 O O . LEU A 1 71 ? -8.104 22.106 -51.451 1.00 37.62 71 LEU A O 1
ATOM 609 N N . ASN A 1 72 ? -5.881 21.975 -51.059 1.00 44.72 72 ASN A N 1
ATOM 610 C CA . ASN A 1 72 ? -5.598 23.079 -50.132 1.00 44.72 72 ASN A CA 1
ATOM 611 C C . ASN A 1 72 ? -6.794 23.988 -49.804 1.00 44.72 72 ASN A C 1
ATOM 613 O O . ASN A 1 72 ? -7.006 25.002 -50.463 1.00 44.72 72 ASN A O 1
ATOM 617 N N . SER A 1 73 ? -7.538 23.663 -48.748 1.00 42.31 73 SER A N 1
ATOM 618 C CA . SER A 1 73 ? -8.056 24.626 -47.761 1.00 42.31 73 SER A CA 1
ATOM 619 C C . SER A 1 73 ? -9.130 23.966 -46.898 1.00 42.31 73 SER A C 1
ATOM 621 O O . SER A 1 73 ? -10.289 23.899 -47.284 1.00 42.31 73 SER A O 1
ATOM 623 N N . LYS A 1 74 ? -8.736 23.480 -45.715 1.00 42.69 74 LYS A N 1
ATOM 624 C CA . LYS A 1 74 ? -9.530 23.429 -44.461 1.00 42.69 74 LYS A CA 1
ATOM 625 C C . LYS A 1 74 ? -8.922 22.412 -43.497 1.00 42.69 74 LYS A C 1
ATOM 627 O O . LYS A 1 74 ? -9.574 21.492 -43.020 1.00 42.69 74 LYS A O 1
ATOM 632 N N . ILE A 1 75 ? -7.653 22.616 -43.171 1.00 52.25 75 ILE A N 1
ATOM 633 C CA . ILE A 1 75 ? -7.129 22.136 -41.895 1.00 52.25 75 ILE A CA 1
ATOM 634 C C . ILE A 1 75 ? -7.196 23.357 -40.961 1.00 52.25 75 ILE A C 1
ATOM 636 O O . ILE A 1 75 ? -6.715 24.421 -41.358 1.00 52.25 75 ILE A O 1
ATOM 640 N N . PRO A 1 76 ? -7.858 23.277 -39.791 1.00 48.91 76 PRO A N 1
ATOM 641 C CA . PRO A 1 76 ? -8.003 24.409 -38.874 1.00 48.91 76 PRO A CA 1
ATOM 642 C C . PRO A 1 76 ? -6.651 25.058 -38.545 1.00 48.91 76 PRO A C 1
ATOM 644 O O . PRO A 1 76 ? -5.710 24.358 -38.177 1.00 48.91 76 PRO A O 1
ATOM 647 N N . SER A 1 77 ? -6.563 26.391 -38.601 1.00 54.06 77 SER A N 1
ATOM 648 C CA . SER A 1 77 ? -5.342 27.159 -38.280 1.00 54.06 77 SER A CA 1
ATOM 649 C C . SER A 1 77 ? -4.795 26.868 -36.878 1.00 54.06 77 SER A C 1
ATOM 651 O O . SER A 1 77 ? -3.587 26.910 -36.658 1.00 54.06 77 SER A O 1
ATOM 653 N N . HIS A 1 78 ? -5.675 26.496 -35.947 1.00 53.59 78 HIS A N 1
ATOM 654 C CA . HIS A 1 78 ? -5.301 26.076 -34.603 1.00 53.59 78 HIS A CA 1
ATOM 655 C C . HIS A 1 78 ? -4.377 24.845 -34.605 1.00 53.59 78 HIS A C 1
ATOM 657 O O . HIS A 1 78 ? -3.427 24.822 -33.836 1.00 53.59 78 HIS A O 1
ATOM 663 N N . LEU A 1 79 ? -4.586 23.855 -35.488 1.00 52.44 79 LEU A N 1
ATOM 664 C CA . LEU A 1 79 ? -3.725 22.660 -35.568 1.00 52.44 79 LEU A CA 1
ATOM 665 C C . LEU A 1 79 ? -2.311 23.005 -36.051 1.00 52.44 79 LEU A C 1
ATOM 667 O O . LEU A 1 79 ? -1.336 22.506 -35.498 1.00 52.44 79 LEU A O 1
ATOM 671 N N . TYR A 1 80 ? -2.196 23.925 -37.013 1.00 56.56 80 TYR A N 1
ATOM 672 C CA . TYR A 1 80 ?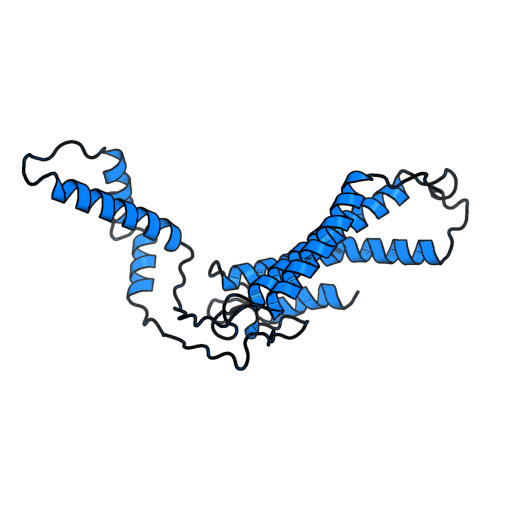 -0.898 24.364 -37.529 1.00 56.56 80 TYR A CA 1
ATOM 673 C C . TYR A 1 80 ? -0.081 25.122 -36.479 1.00 56.56 80 TYR A C 1
ATOM 675 O O . TYR A 1 80 ? 1.140 25.052 -36.500 1.00 56.56 80 TYR A O 1
ATOM 683 N N . LEU A 1 81 ? -0.739 25.828 -35.554 1.00 56.97 81 LEU A N 1
ATOM 684 C CA . LEU A 1 81 ? -0.070 26.587 -34.495 1.00 56.97 81 LEU A CA 1
ATOM 685 C C . LEU A 1 81 ? 0.614 25.666 -33.475 1.00 56.97 81 LEU A C 1
ATOM 687 O O . LEU A 1 81 ? 1.728 25.946 -33.040 1.00 56.97 81 LEU A O 1
ATOM 691 N N . TRP A 1 82 ? -0.012 24.536 -33.137 1.00 57.28 82 TRP A N 1
ATOM 692 C CA . TRP A 1 82 ? 0.618 23.524 -32.287 1.00 57.28 82 TRP A CA 1
ATOM 693 C C . TRP A 1 82 ? 1.730 22.784 -33.034 1.00 57.28 82 TRP A C 1
ATOM 695 O O . TRP A 1 82 ? 2.810 22.598 -32.476 1.00 57.28 82 TRP A O 1
ATOM 705 N N . ASP A 1 83 ? 1.519 22.437 -34.306 1.00 55.78 83 ASP A N 1
ATOM 706 C CA . ASP A 1 83 ? 2.544 21.792 -35.133 1.00 55.78 83 ASP A CA 1
ATOM 707 C C . ASP A 1 83 ? 3.780 22.678 -35.346 1.00 55.78 83 ASP A C 1
ATOM 709 O O . ASP A 1 83 ? 4.907 22.182 -35.285 1.00 55.78 83 ASP A O 1
ATOM 713 N N . THR A 1 84 ? 3.610 23.984 -35.576 1.00 56.81 84 THR A N 1
ATOM 714 C CA . THR A 1 84 ? 4.735 24.922 -35.728 1.00 56.81 84 THR A CA 1
ATOM 715 C C . THR A 1 84 ? 5.420 25.205 -34.406 1.00 56.81 84 THR A C 1
ATOM 717 O O . THR A 1 84 ? 6.646 25.290 -34.390 1.00 56.81 84 THR A O 1
ATOM 720 N N . PHE A 1 85 ? 4.670 25.272 -33.300 1.00 63.69 85 PHE A N 1
ATOM 721 C CA . PHE A 1 85 ? 5.251 25.327 -31.965 1.00 63.69 85 PHE A CA 1
ATOM 722 C C . PHE A 1 85 ? 6.156 24.105 -31.765 1.00 63.69 85 PHE A C 1
ATOM 724 O O . PHE A 1 85 ? 7.366 24.256 -31.625 1.00 63.69 85 PHE A O 1
ATOM 731 N N . PHE A 1 86 ? 5.636 22.881 -31.856 1.00 55.56 86 PHE A N 1
ATOM 732 C CA . PHE A 1 86 ? 6.414 21.671 -31.560 1.00 55.56 86 PHE A CA 1
ATOM 733 C C . PHE A 1 86 ? 7.534 21.348 -32.564 1.00 55.56 86 PHE A C 1
ATOM 735 O O . PHE A 1 86 ? 8.527 20.740 -32.160 1.00 55.56 86 PHE A O 1
ATOM 742 N N . ASN A 1 87 ? 7.411 21.743 -33.836 1.00 55.03 87 ASN A N 1
ATOM 743 C CA . ASN A 1 87 ? 8.443 21.503 -34.855 1.00 55.03 87 ASN A CA 1
ATOM 744 C C . ASN A 1 87 ? 9.499 22.618 -34.952 1.00 55.03 87 ASN A C 1
ATOM 746 O O . ASN A 1 87 ? 10.406 22.513 -35.779 1.00 55.03 87 ASN A O 1
ATOM 750 N N . TYR A 1 88 ? 9.420 23.670 -34.131 1.00 62.50 88 TYR A N 1
ATOM 751 C CA . TYR A 1 88 ? 10.446 24.709 -34.111 1.00 62.50 88 TYR A CA 1
ATOM 752 C C . TYR A 1 88 ? 11.781 24.155 -33.589 1.00 62.50 88 TYR A C 1
ATOM 754 O O . TYR A 1 88 ? 11.823 23.469 -32.565 1.00 62.50 88 TYR A O 1
ATOM 762 N N . CYS A 1 89 ? 12.882 24.464 -34.282 1.00 53.19 89 CYS A N 1
ATOM 763 C CA . CYS A 1 89 ? 14.201 23.860 -34.049 1.00 53.19 89 CYS A CA 1
ATOM 764 C C . CYS A 1 89 ? 14.759 24.057 -32.628 1.00 53.19 89 CYS A C 1
ATOM 766 O O . CYS A 1 89 ? 15.571 23.244 -32.188 1.00 53.19 89 CYS A O 1
ATOM 768 N N . GLU A 1 90 ? 14.316 25.096 -31.915 1.00 58.31 90 GLU A N 1
ATOM 769 C CA . GLU A 1 90 ? 14.773 25.427 -30.556 1.00 58.31 90 GLU A CA 1
ATOM 770 C C . GLU A 1 90 ? 13.779 25.052 -29.455 1.00 58.31 90 GLU A C 1
ATOM 772 O O . GLU A 1 90 ? 13.989 25.368 -28.284 1.00 58.31 90 GLU A O 1
ATOM 777 N N . ASN A 1 91 ? 12.680 24.376 -29.797 1.00 65.06 91 ASN A N 1
ATOM 778 C CA . ASN A 1 91 ? 11.684 24.071 -28.790 1.00 65.06 91 ASN A CA 1
ATOM 779 C C . ASN A 1 91 ? 12.171 22.953 -27.857 1.00 65.06 91 ASN A C 1
ATOM 781 O O . ASN A 1 91 ? 12.683 21.925 -28.314 1.00 65.06 91 ASN A O 1
ATOM 785 N N . PHE A 1 92 ? 11.968 23.136 -26.547 1.00 64.62 92 PHE A N 1
ATOM 786 C CA . PHE A 1 92 ? 12.399 22.210 -25.489 1.00 64.62 92 PHE A CA 1
ATOM 787 C C . PHE A 1 92 ? 12.058 20.756 -25.849 1.00 64.62 92 PHE A C 1
ATOM 789 O O . PHE A 1 92 ? 12.916 19.877 -25.863 1.00 64.62 92 PHE A O 1
ATOM 796 N N . PHE A 1 93 ? 10.822 20.512 -26.278 1.00 58.59 93 PHE A N 1
ATOM 797 C CA . PHE A 1 93 ? 10.333 19.180 -26.628 1.00 58.59 93 PHE A CA 1
ATOM 798 C C . PHE A 1 93 ? 11.062 18.531 -27.820 1.00 58.59 93 PHE A C 1
ATOM 800 O O . PHE A 1 93 ? 11.304 17.322 -27.798 1.00 58.59 93 PHE A O 1
ATOM 807 N N . LEU A 1 94 ? 11.461 19.305 -28.837 1.00 64.88 94 LEU A N 1
ATOM 808 C CA . LEU A 1 94 ? 12.217 18.793 -29.985 1.00 64.88 94 LEU A CA 1
ATOM 809 C C . LEU A 1 94 ? 13.657 18.438 -29.584 1.00 64.88 94 LEU A C 1
ATOM 811 O O . LEU A 1 94 ? 14.189 17.411 -30.012 1.00 64.88 94 LEU A O 1
ATOM 815 N N . PHE A 1 95 ? 14.271 19.249 -28.721 1.00 64.44 95 PHE A N 1
ATOM 816 C CA . PHE A 1 95 ? 15.600 18.980 -28.171 1.00 64.44 95 PHE A CA 1
ATOM 817 C C . PHE A 1 95 ? 15.628 17.678 -27.351 1.00 64.44 95 PHE A C 1
ATOM 819 O O . PHE A 1 95 ? 16.501 16.828 -27.560 1.00 64.44 95 PHE A O 1
ATOM 826 N N . PHE A 1 96 ? 14.629 17.455 -26.488 1.00 62.38 96 PHE A N 1
ATOM 827 C CA . PHE A 1 96 ? 14.477 16.189 -25.754 1.00 62.38 96 PHE A CA 1
ATOM 828 C C . PHE A 1 96 ? 14.261 14.994 -26.687 1.00 62.38 96 PHE A C 1
ATOM 830 O O . PHE A 1 96 ? 14.812 13.913 -26.470 1.00 62.38 96 PHE A O 1
ATOM 837 N N . LYS A 1 97 ? 13.513 15.189 -27.775 1.00 60.62 97 LYS A N 1
ATOM 838 C CA . LYS A 1 97 ? 13.293 14.138 -28.765 1.00 60.62 97 LYS A CA 1
ATOM 839 C C . LYS A 1 97 ? 14.576 13.765 -29.514 1.00 60.62 97 LYS A C 1
ATOM 841 O O . LYS A 1 97 ? 14.891 12.581 -29.610 1.00 60.62 97 LYS A O 1
ATOM 846 N N . ARG A 1 98 ? 15.363 14.748 -29.970 1.00 59.03 98 ARG A N 1
ATOM 847 C CA . ARG A 1 98 ? 16.668 14.498 -30.614 1.00 59.03 98 ARG A CA 1
ATOM 848 C C . ARG A 1 98 ? 17.628 13.800 -29.654 1.00 59.03 98 ARG A C 1
ATOM 850 O O . ARG A 1 98 ? 18.232 12.795 -30.013 1.00 59.03 98 ARG A O 1
ATOM 857 N N . THR A 1 99 ? 17.749 14.287 -28.421 1.00 56.34 99 THR A N 1
ATOM 858 C CA . THR A 1 99 ? 18.637 13.667 -27.420 1.00 56.34 99 THR A CA 1
ATOM 859 C C . THR A 1 99 ? 18.220 12.236 -27.061 1.00 56.34 99 THR A C 1
ATOM 861 O O . THR A 1 99 ? 19.090 11.417 -26.762 1.00 56.34 99 THR A O 1
ATOM 864 N N . SER A 1 100 ? 16.927 11.905 -27.135 1.00 58.97 100 SER A N 1
ATOM 865 C CA . SER A 1 100 ? 16.420 10.532 -27.012 1.00 58.97 100 SER A CA 1
ATOM 866 C C . SER A 1 100 ? 16.748 9.667 -28.241 1.00 58.97 100 SER A C 1
ATOM 868 O O . SER A 1 100 ? 17.275 8.568 -28.076 1.00 58.97 100 SER A O 1
ATOM 870 N N . GLU A 1 101 ? 16.514 10.161 -29.463 1.00 57.44 101 GLU A N 1
ATOM 871 C CA . GLU A 1 101 ? 16.722 9.408 -30.716 1.00 57.44 101 GLU A CA 1
ATOM 872 C C . GLU A 1 101 ? 18.200 9.100 -31.012 1.00 57.44 101 GLU A C 1
ATOM 874 O O . GLU A 1 101 ? 18.513 8.016 -31.505 1.00 57.44 101 GLU A O 1
ATOM 879 N N . TYR A 1 102 ? 19.121 10.012 -30.679 1.00 55.22 102 TYR A N 1
ATOM 880 C CA . TYR A 1 102 ? 20.564 9.807 -30.880 1.00 55.22 102 TYR A CA 1
ATOM 881 C C . TYR A 1 102 ? 21.223 8.944 -29.792 1.00 55.22 102 TYR A C 1
ATOM 883 O O . TYR A 1 102 ? 22.372 8.516 -29.952 1.00 55.22 102 TYR A O 1
ATOM 891 N N . ARG A 1 103 ? 20.532 8.659 -28.681 1.00 54.00 103 ARG A N 1
ATOM 892 C CA . ARG A 1 103 ? 21.076 7.800 -27.626 1.00 54.00 103 ARG A CA 1
ATOM 893 C C . ARG A 1 103 ? 20.981 6.342 -28.080 1.00 54.00 103 ARG A C 1
ATOM 895 O O . ARG A 1 103 ? 19.914 5.867 -28.455 1.00 54.00 103 ARG A O 1
ATOM 902 N N . ARG A 1 104 ? 22.094 5.596 -28.033 1.00 52.59 104 ARG A N 1
ATOM 903 C CA . ARG A 1 104 ? 22.083 4.150 -28.331 1.00 52.59 104 ARG A CA 1
ATOM 904 C C . ARG A 1 104 ? 21.062 3.450 -27.430 1.00 52.59 104 ARG A C 1
ATOM 906 O O . ARG A 1 104 ? 21.294 3.324 -26.228 1.00 52.59 104 ARG A O 1
ATOM 913 N N . LYS A 1 105 ? 19.976 2.950 -28.023 1.00 56.44 105 LYS A N 1
ATOM 914 C CA . LYS A 1 105 ? 18.978 2.130 -27.331 1.00 56.44 105 LYS A CA 1
ATOM 915 C C . LYS A 1 105 ? 19.609 0.792 -26.964 1.00 56.44 105 LYS A C 1
ATOM 917 O O . LYS A 1 105 ? 19.794 -0.076 -27.817 1.00 56.44 105 LYS A O 1
ATOM 922 N N . LYS A 1 106 ? 19.987 0.626 -25.697 1.00 55.00 106 LYS A N 1
ATOM 923 C CA . LYS A 1 106 ? 20.434 -0.672 -25.190 1.00 55.00 106 LYS A CA 1
ATOM 924 C C . LYS A 1 106 ? 19.198 -1.540 -24.963 1.00 55.00 106 LYS A C 1
ATOM 926 O O . LYS A 1 106 ? 18.343 -1.219 -24.146 1.00 55.00 106 LYS A O 1
ATOM 931 N N . LEU A 1 107 ? 19.102 -2.622 -25.729 1.00 51.62 107 LEU A N 1
ATOM 932 C CA . LEU A 1 107 ? 18.103 -3.667 -25.539 1.00 51.62 107 LEU A CA 1
ATOM 933 C C . LEU A 1 107 ? 18.581 -4.586 -24.419 1.00 51.62 107 LEU A C 1
ATOM 935 O O . LEU A 1 107 ? 19.573 -5.299 -24.581 1.00 51.62 107 LEU A O 1
ATOM 939 N N . TYR A 1 108 ? 17.874 -4.579 -23.294 1.00 54.66 108 TYR A N 1
ATOM 940 C CA . TYR A 1 108 ? 18.138 -5.519 -22.211 1.00 54.66 108 TYR A CA 1
ATOM 941 C C . TYR A 1 108 ? 17.125 -6.654 -22.267 1.00 54.66 108 TYR A C 1
ATOM 943 O O . TYR A 1 108 ? 15.913 -6.435 -22.283 1.00 54.66 108 TYR A O 1
ATOM 951 N N . PHE A 1 109 ? 17.632 -7.883 -22.275 1.00 53.12 109 PHE A N 1
ATOM 952 C CA . PHE A 1 109 ? 16.811 -9.067 -22.084 1.00 53.12 109 PHE A CA 1
ATOM 953 C C . PHE A 1 109 ? 16.898 -9.479 -20.617 1.00 53.12 109 PHE A C 1
ATOM 955 O O . PHE A 1 109 ? 17.890 -10.071 -20.189 1.00 53.12 109 PHE A O 1
ATOM 962 N N . SER A 1 110 ? 15.878 -9.151 -19.826 1.00 52.06 110 SER A N 1
ATOM 963 C CA . SER A 1 110 ? 15.807 -9.622 -18.447 1.00 52.06 110 SER A CA 1
ATOM 964 C C . SER A 1 110 ? 15.174 -11.017 -18.414 1.00 52.06 110 SER A C 1
ATOM 966 O O . SER A 1 110 ? 13.979 -11.214 -18.637 1.00 52.06 110 SER A O 1
ATOM 968 N N . LYS A 1 111 ? 16.008 -12.033 -18.163 1.00 45.22 111 LYS A N 1
ATOM 969 C CA . LYS A 1 111 ? 15.562 -13.396 -17.854 1.00 45.22 111 LYS A CA 1
ATOM 970 C C . LYS A 1 111 ? 15.500 -13.533 -16.335 1.00 45.22 111 LYS A C 1
ATOM 972 O O . LYS A 1 111 ? 16.483 -13.912 -15.711 1.00 45.22 111 LYS A O 1
ATOM 977 N N . CYS A 1 112 ? 14.360 -13.224 -15.722 1.00 51.38 112 CYS A N 1
ATOM 978 C CA . CYS A 1 112 ? 14.169 -13.559 -14.311 1.00 51.38 112 CYS A CA 1
ATOM 979 C C . CYS A 1 112 ? 14.091 -15.091 -14.167 1.00 51.38 112 CYS A C 1
ATOM 981 O O . CYS A 1 112 ? 13.236 -15.739 -14.784 1.00 51.38 112 CYS A O 1
ATOM 983 N N . SER A 1 113 ? 15.006 -15.662 -13.380 1.00 41.72 113 SER A N 1
ATOM 984 C CA . SER A 1 113 ? 14.990 -17.067 -12.965 1.00 41.72 113 SER A CA 1
ATOM 985 C C . SER A 1 113 ? 13.783 -17.272 -12.043 1.00 41.72 113 SER A C 1
ATOM 987 O O . SER A 1 113 ? 13.821 -16.884 -10.886 1.00 41.72 113 SER A O 1
ATOM 989 N N . ASN A 1 114 ? 12.684 -17.794 -12.593 1.00 50.03 114 ASN A N 1
ATOM 990 C CA . ASN A 1 114 ? 11.385 -18.001 -11.937 1.00 50.03 114 ASN A CA 1
ATOM 991 C C . ASN A 1 114 ? 10.632 -16.713 -11.500 1.00 50.03 114 ASN A C 1
ATOM 993 O O . ASN A 1 114 ? 10.872 -16.134 -10.448 1.00 50.03 114 ASN A O 1
ATOM 997 N N . ARG A 1 115 ? 9.666 -16.273 -12.322 1.00 50.56 115 ARG A N 1
ATOM 998 C CA . ARG A 1 115 ? 8.943 -14.984 -12.200 1.00 50.56 115 ARG A CA 1
ATOM 999 C C . ARG A 1 115 ? 7.765 -14.960 -11.221 1.00 50.56 115 ARG A C 1
ATOM 1001 O O . ARG A 1 115 ? 7.188 -13.895 -11.039 1.00 50.56 115 ARG A O 1
ATOM 1008 N N . ASN A 1 116 ? 7.436 -16.089 -10.592 1.00 49.78 116 ASN A N 1
ATOM 1009 C CA . ASN A 1 116 ? 6.496 -16.119 -9.464 1.00 49.78 116 ASN A CA 1
ATOM 1010 C C . ASN A 1 116 ? 7.177 -15.687 -8.155 1.00 49.78 116 ASN A C 1
ATOM 1012 O O . ASN A 1 116 ? 6.501 -15.391 -7.173 1.00 49.78 116 ASN A O 1
ATOM 1016 N N . ALA A 1 117 ? 8.514 -15.669 -8.127 1.00 57.28 117 ALA A N 1
ATOM 1017 C CA . ALA A 1 117 ? 9.282 -15.226 -6.981 1.00 57.28 117 ALA A CA 1
ATOM 1018 C C . ALA A 1 117 ? 9.538 -13.719 -7.079 1.00 57.28 117 ALA A C 1
ATOM 1020 O O . ALA A 1 117 ? 10.162 -13.227 -8.021 1.00 57.28 117 ALA A O 1
ATOM 1021 N N . VAL A 1 118 ? 9.078 -12.984 -6.073 1.00 62.16 118 VAL A N 1
ATOM 1022 C CA . VAL A 1 118 ? 9.528 -11.618 -5.804 1.00 62.16 118 VAL A CA 1
ATOM 1023 C C . VAL A 1 118 ? 10.982 -11.705 -5.364 1.00 62.16 118 VAL A C 1
ATOM 1025 O O . VAL A 1 118 ? 11.287 -12.139 -4.256 1.00 62.16 118 VAL A O 1
ATOM 1028 N N . VAL A 1 119 ? 11.894 -11.329 -6.258 1.00 65.00 119 VAL A N 1
ATOM 1029 C CA . VAL A 1 119 ? 13.346 -11.445 -6.027 1.00 65.00 119 VAL A CA 1
ATOM 1030 C C . VAL A 1 119 ? 13.862 -10.339 -5.091 1.00 65.00 119 VAL A C 1
ATOM 1032 O O . VAL A 1 119 ? 14.993 -10.381 -4.626 1.00 65.00 119 VAL A O 1
ATOM 1035 N N . THR A 1 120 ? 13.025 -9.352 -4.763 1.00 74.88 120 THR A N 1
ATOM 1036 C CA . THR A 1 120 ? 13.407 -8.162 -3.985 1.00 74.88 120 THR A CA 1
ATOM 1037 C C . THR A 1 120 ? 13.340 -8.357 -2.470 1.00 74.88 120 THR A C 1
ATOM 1039 O O . THR A 1 120 ? 13.669 -7.435 -1.725 1.00 74.88 120 THR A O 1
ATOM 1042 N N . GLY A 1 121 ? 12.873 -9.525 -2.012 1.00 83.25 121 GLY A N 1
ATOM 1043 C CA . GLY A 1 121 ? 12.557 -9.777 -0.606 1.00 83.25 121 GLY A CA 1
ATOM 1044 C C . GLY A 1 121 ? 11.385 -8.930 -0.091 1.00 83.25 121 GLY A C 1
ATOM 1045 O O . GLY A 1 121 ? 10.769 -8.167 -0.838 1.00 83.25 121 GLY A O 1
ATOM 1046 N N . TRP A 1 122 ? 11.087 -9.060 1.206 1.00 87.12 122 TRP A N 1
ATOM 1047 C CA . TRP A 1 122 ? 10.028 -8.295 1.883 1.00 87.12 122 TRP A CA 1
ATOM 1048 C C . TRP A 1 122 ? 10.377 -6.809 2.080 1.00 87.12 122 TRP A C 1
ATOM 1050 O O . TRP A 1 122 ? 9.491 -6.002 2.338 1.00 87.12 122 TRP A O 1
ATOM 1060 N N . THR A 1 123 ? 11.659 -6.454 1.953 1.00 88.44 123 THR A N 1
ATOM 1061 C CA . THR A 1 123 ? 12.197 -5.099 2.150 1.00 88.44 123 THR A CA 1
ATOM 1062 C C . THR A 1 123 ? 12.259 -4.260 0.876 1.00 88.44 123 THR A C 1
ATOM 1064 O O . THR A 1 123 ? 12.657 -3.100 0.928 1.00 88.44 123 THR A O 1
ATOM 1067 N N . PHE A 1 124 ? 11.879 -4.819 -0.276 1.00 89.19 124 PHE A N 1
ATOM 1068 C CA . PHE A 1 124 ? 11.829 -4.102 -1.556 1.00 89.19 124 PHE A CA 1
ATOM 1069 C C . PHE A 1 124 ? 13.137 -3.409 -1.951 1.00 89.19 124 PHE A C 1
ATOM 1071 O O . PHE A 1 124 ? 13.113 -2.306 -2.494 1.00 89.19 124 PHE A O 1
ATOM 1078 N N . ILE A 1 125 ? 14.276 -4.075 -1.767 1.00 88.19 125 ILE A N 1
ATOM 1079 C CA . ILE A 1 125 ? 15.601 -3.475 -1.982 1.00 88.19 125 ILE A CA 1
ATOM 1080 C C . ILE A 1 125 ? 15.757 -2.903 -3.407 1.00 88.19 125 ILE A C 1
ATOM 1082 O O . ILE A 1 125 ? 15.524 -3.581 -4.414 1.00 88.19 125 ILE A O 1
ATOM 1086 N N . THR A 1 126 ? 16.200 -1.647 -3.502 1.00 87.25 126 THR A N 1
ATOM 1087 C CA . THR A 1 126 ? 16.615 -0.991 -4.755 1.00 87.25 126 THR A CA 1
ATOM 1088 C C . THR A 1 126 ? 18.076 -1.329 -5.077 1.00 87.25 126 THR A C 1
ATOM 1090 O O . THR A 1 126 ? 18.879 -1.420 -4.149 1.00 87.25 126 THR A O 1
ATOM 1093 N N . PRO A 1 127 ? 18.464 -1.526 -6.355 1.00 83.56 127 PRO A N 1
ATOM 1094 C CA . PRO A 1 127 ? 17.719 -1.221 -7.587 1.00 83.56 127 PRO A CA 1
ATOM 1095 C C . PRO A 1 127 ? 16.812 -2.355 -8.106 1.00 83.56 127 PRO A C 1
ATOM 1097 O O . PRO A 1 127 ? 16.184 -2.206 -9.158 1.00 83.56 127 PRO A O 1
ATOM 1100 N N . PHE A 1 128 ? 16.726 -3.491 -7.402 1.00 83.94 128 PHE A N 1
ATOM 1101 C CA . PHE A 1 128 ? 15.959 -4.657 -7.859 1.00 83.94 128 PHE A CA 1
ATOM 1102 C C . PHE A 1 128 ? 14.454 -4.383 -7.951 1.00 83.94 128 PHE A C 1
ATOM 1104 O O . PHE A 1 128 ? 13.816 -4.836 -8.902 1.00 83.94 128 PHE A O 1
ATOM 1111 N N . THR A 1 129 ? 13.895 -3.622 -7.005 1.00 87.19 129 THR A N 1
ATOM 1112 C CA . THR A 1 129 ? 12.483 -3.212 -7.051 1.00 87.19 129 THR A CA 1
ATOM 1113 C C . THR A 1 129 ? 12.222 -2.075 -8.024 1.00 87.19 129 THR A C 1
ATOM 1115 O O . THR A 1 129 ? 11.239 -2.139 -8.748 1.00 87.19 129 THR A O 1
ATOM 1118 N N . SER A 1 130 ? 13.045 -1.026 -8.047 1.00 84.94 130 SER A N 1
ATOM 1119 C CA . SER A 1 130 ? 12.730 0.202 -8.794 1.00 84.94 130 SER A CA 1
ATOM 1120 C C . SER A 1 130 ? 12.904 0.062 -10.304 1.00 84.94 130 SER A C 1
ATOM 1122 O O . SER A 1 130 ? 12.244 0.769 -11.054 1.00 84.94 130 SER A O 1
ATOM 1124 N N . SER A 1 131 ? 13.743 -0.867 -10.775 1.00 81.75 131 SER A N 1
ATOM 1125 C CA . SER A 1 131 ? 14.038 -0.989 -12.205 1.00 81.75 131 SER A CA 1
ATOM 1126 C C . SER A 1 131 ? 13.477 -2.265 -12.839 1.00 81.75 131 SER A C 1
ATOM 1128 O O . SER A 1 131 ? 13.678 -3.391 -12.371 1.00 81.75 131 SER A O 1
ATOM 1130 N N . VAL A 1 132 ? 12.837 -2.085 -13.996 1.00 76.75 132 VAL A N 1
ATOM 1131 C CA . VAL A 1 132 ? 12.276 -3.176 -14.815 1.00 76.75 132 VAL A CA 1
ATOM 1132 C C . VAL A 1 132 ? 13.375 -4.062 -15.431 1.00 76.75 132 VAL A C 1
ATOM 1134 O O . VAL A 1 132 ? 13.143 -5.202 -15.850 1.00 76.75 132 VAL A O 1
ATOM 1137 N N . ARG A 1 133 ? 14.619 -3.565 -15.443 1.00 73.94 133 ARG A N 1
ATOM 1138 C CA . ARG A 1 133 ? 15.801 -4.305 -15.894 1.00 73.94 133 ARG A CA 1
ATOM 1139 C C . ARG A 1 133 ? 16.067 -5.549 -15.048 1.00 73.94 133 ARG A C 1
ATOM 1141 O O . ARG A 1 133 ? 16.464 -6.571 -15.605 1.00 73.94 133 ARG A O 1
ATOM 1148 N N . PHE A 1 134 ? 15.876 -5.476 -13.733 1.00 76.00 134 PHE A N 1
ATOM 1149 C CA . PHE A 1 134 ? 16.148 -6.610 -12.846 1.00 76.00 134 PHE A CA 1
ATOM 1150 C C . PHE A 1 134 ? 14.901 -7.438 -12.545 1.00 76.00 134 PHE A C 1
ATOM 1152 O O . PHE A 1 134 ? 14.998 -8.660 -12.420 1.00 76.00 134 PHE A O 1
ATOM 1159 N N . THR A 1 135 ? 13.734 -6.799 -12.463 1.00 76.75 135 THR A N 1
ATOM 1160 C CA . THR A 1 135 ? 12.458 -7.472 -12.199 1.00 76.75 135 THR A CA 1
ATOM 1161 C C . THR A 1 135 ? 11.447 -7.145 -13.290 1.00 76.75 135 THR A C 1
ATOM 1163 O O . THR A 1 135 ? 11.121 -5.989 -13.537 1.00 76.75 135 THR A O 1
ATOM 1166 N N . SER A 1 136 ? 10.926 -8.175 -13.964 1.00 72.94 136 SER A N 1
ATOM 1167 C CA . SER A 1 136 ? 9.925 -7.985 -15.021 1.00 72.94 136 SER A CA 1
ATOM 1168 C C . SER A 1 136 ? 8.649 -7.297 -14.508 1.00 72.94 136 SER A C 1
ATOM 1170 O O . SER A 1 136 ? 8.295 -7.406 -13.332 1.00 72.94 136 SER A O 1
ATOM 1172 N N . VAL A 1 137 ? 7.935 -6.638 -15.425 1.00 76.44 137 VAL A N 1
ATOM 1173 C CA . VAL A 1 137 ? 6.586 -6.086 -15.206 1.00 76.44 137 VAL A CA 1
ATOM 1174 C C . VAL A 1 137 ? 5.605 -7.219 -14.874 1.00 76.44 137 VAL A C 1
ATOM 1176 O O . VAL A 1 137 ? 5.675 -8.301 -15.467 1.00 76.44 137 VAL A O 1
ATOM 1179 N N . GLY A 1 138 ? 4.695 -6.985 -13.929 1.00 80.00 138 GLY A N 1
ATOM 1180 C CA . GLY A 1 138 ? 3.645 -7.920 -13.521 1.00 80.00 138 GLY A CA 1
ATOM 1181 C C . GLY A 1 138 ? 3.694 -8.265 -12.034 1.00 80.00 138 GLY A C 1
ATOM 1182 O O . GLY A 1 138 ? 3.018 -7.629 -11.233 1.00 80.00 138 GLY A O 1
ATOM 1183 N N . SER A 1 139 ? 4.467 -9.291 -11.660 1.00 81.31 139 SER A N 1
ATOM 1184 C CA . SER A 1 139 ? 4.483 -9.835 -10.289 1.00 81.31 139 SER A CA 1
ATOM 1185 C C . SER A 1 139 ? 4.879 -8.787 -9.245 1.00 81.31 139 SER A C 1
ATOM 1187 O O . SER A 1 139 ? 4.190 -8.620 -8.243 1.00 81.31 139 SER A O 1
ATOM 1189 N N . GLN A 1 140 ? 5.965 -8.052 -9.499 1.00 84.81 140 GLN A N 1
ATOM 1190 C CA . GLN A 1 140 ? 6.449 -7.015 -8.588 1.00 84.81 140 GLN A CA 1
ATOM 1191 C C . GLN A 1 140 ? 5.452 -5.854 -8.467 1.00 84.81 140 GLN A C 1
ATOM 1193 O O . GLN A 1 140 ? 5.227 -5.348 -7.374 1.00 84.81 140 GLN A O 1
ATOM 1198 N N . ASP A 1 141 ? 4.826 -5.457 -9.577 1.00 87.56 141 ASP A N 1
ATOM 1199 C CA . ASP A 1 141 ? 3.907 -4.314 -9.621 1.00 87.56 141 ASP A CA 1
ATOM 1200 C C . ASP A 1 141 ? 2.628 -4.617 -8.840 1.00 87.56 141 ASP A C 1
ATOM 1202 O O . ASP A 1 141 ? 2.156 -3.790 -8.062 1.00 87.56 141 ASP A O 1
ATOM 1206 N N . ILE A 1 142 ? 2.098 -5.837 -8.997 1.00 88.75 142 ILE A N 1
ATOM 1207 C CA . ILE A 1 142 ? 0.953 -6.325 -8.222 1.00 88.75 142 ILE A CA 1
ATOM 1208 C C . ILE A 1 142 ? 1.257 -6.280 -6.729 1.00 88.75 142 ILE A C 1
ATOM 1210 O O . ILE A 1 142 ? 0.401 -5.872 -5.943 1.00 88.75 142 ILE A O 1
ATOM 1214 N N . LEU A 1 143 ? 2.468 -6.672 -6.336 1.00 89.12 143 LEU A N 1
ATOM 1215 C CA . LEU A 1 143 ? 2.865 -6.615 -4.943 1.00 89.12 143 LEU A CA 1
ATOM 1216 C C . LEU A 1 143 ? 2.922 -5.166 -4.445 1.00 89.12 143 LEU A C 1
ATOM 1218 O O . LEU A 1 143 ? 2.306 -4.868 -3.421 1.00 89.12 143 LEU A O 1
ATOM 1222 N N . LEU A 1 144 ? 3.604 -4.268 -5.165 1.00 91.88 144 LEU A N 1
ATOM 1223 C CA . LEU A 1 144 ? 3.700 -2.848 -4.796 1.00 91.88 144 LEU A CA 1
ATOM 1224 C C . LEU A 1 144 ? 2.307 -2.227 -4.618 1.00 91.88 144 LEU A C 1
ATOM 1226 O O . LEU A 1 144 ? 2.035 -1.592 -3.599 1.00 91.88 144 LEU A O 1
ATOM 1230 N N . ILE A 1 145 ? 1.395 -2.484 -5.558 1.00 91.62 145 ILE A N 1
ATOM 1231 C CA . ILE A 1 145 ? -0.003 -2.037 -5.480 1.00 91.62 145 ILE A CA 1
ATOM 1232 C C . ILE A 1 145 ? -0.711 -2.652 -4.267 1.00 91.62 145 ILE A C 1
ATOM 1234 O O . ILE A 1 145 ? -1.444 -1.954 -3.566 1.00 91.62 145 ILE A O 1
ATOM 1238 N N . GLY A 1 146 ? -0.484 -3.937 -3.989 1.00 92.19 146 GLY A N 1
ATOM 1239 C CA . GLY A 1 146 ? -1.036 -4.621 -2.821 1.00 92.19 146 GLY A CA 1
ATOM 1240 C C . GLY A 1 146 ? -0.628 -3.952 -1.507 1.00 92.19 146 GLY A C 1
ATOM 1241 O O . GLY A 1 146 ? -1.488 -3.663 -0.676 1.00 92.19 146 GLY A O 1
ATOM 1242 N N . VAL A 1 147 ? 0.659 -3.633 -1.338 1.00 92.44 147 VAL A N 1
ATOM 1243 C CA . VAL A 1 147 ? 1.172 -2.953 -0.134 1.00 92.44 147 VAL A CA 1
ATOM 1244 C C . VAL A 1 147 ? 0.583 -1.549 0.003 1.00 92.44 147 VAL A C 1
ATOM 1246 O O . VAL A 1 147 ? 0.142 -1.180 1.091 1.00 92.44 147 VAL A O 1
ATOM 1249 N N . VAL A 1 148 ? 0.500 -0.788 -1.092 1.00 93.88 148 VAL A N 1
ATOM 1250 C CA . VAL A 1 148 ? -0.145 0.538 -1.108 1.00 93.88 148 VAL A CA 1
ATOM 1251 C C . VAL A 1 148 ? -1.605 0.439 -0.655 1.00 93.88 148 VAL A C 1
ATOM 1253 O O . VAL A 1 148 ? -2.058 1.216 0.188 1.00 93.88 148 VAL A O 1
ATOM 1256 N N . PHE A 1 149 ? -2.337 -0.557 -1.154 1.00 93.06 149 PHE A N 1
ATOM 1257 C CA . PHE A 1 149 ? -3.738 -0.771 -0.803 1.00 93.06 149 PHE A CA 1
ATOM 1258 C C . PHE A 1 149 ? -3.923 -1.160 0.671 1.00 93.06 149 PHE A C 1
ATOM 1260 O O . PHE A 1 149 ? -4.809 -0.625 1.343 1.00 93.06 149 PHE A O 1
ATOM 1267 N N . VAL A 1 150 ? -3.051 -2.021 1.211 1.00 92.69 150 VAL A N 1
ATOM 1268 C CA . VAL A 1 150 ? -3.015 -2.337 2.652 1.00 92.69 150 VAL A CA 1
ATOM 1269 C C . VAL A 1 150 ? -2.682 -1.090 3.483 1.00 92.69 150 VAL A C 1
ATOM 1271 O O . VAL A 1 150 ? -3.303 -0.859 4.523 1.00 92.69 150 VAL A O 1
ATOM 1274 N N . GLY A 1 151 ? -1.754 -0.248 3.025 1.00 92.81 151 GLY A N 1
ATOM 1275 C CA . GLY A 1 151 ? -1.396 1.012 3.686 1.00 92.81 151 GLY A CA 1
ATOM 1276 C C . GLY A 1 151 ? -2.581 1.978 3.798 1.00 92.81 151 GLY A C 1
ATOM 1277 O O . GLY A 1 151 ? -2.885 2.484 4.880 1.00 92.81 151 GLY A O 1
ATOM 1278 N N . PHE A 1 152 ? -3.328 2.181 2.712 1.00 92.56 152 PHE A N 1
ATOM 1279 C CA . PHE A 1 152 ? -4.541 3.009 2.745 1.00 92.56 152 PHE A CA 1
ATOM 1280 C C . PHE A 1 152 ? -5.646 2.409 3.617 1.00 92.56 152 PHE A C 1
ATOM 1282 O O . PHE A 1 152 ? -6.314 3.112 4.372 1.00 92.56 152 PHE A O 1
ATOM 1289 N N . THR A 1 153 ? -5.817 1.095 3.557 1.00 94.06 153 THR A N 1
ATOM 1290 C CA . THR A 1 153 ? -6.840 0.401 4.343 1.00 94.06 153 THR A CA 1
ATOM 1291 C C . THR A 1 153 ? -6.575 0.514 5.848 1.00 94.06 153 THR A C 1
ATOM 1293 O O . THR A 1 153 ? -7.466 0.856 6.629 1.00 94.06 153 THR A O 1
ATOM 1296 N N . SER A 1 154 ? -5.327 0.282 6.256 1.00 93.00 154 SER A N 1
ATOM 1297 C CA . SER A 1 154 ? -4.903 0.325 7.659 1.00 93.00 154 SER A CA 1
ATOM 1298 C C . SER A 1 154 ? -4.934 1.741 8.243 1.00 93.00 154 SER A C 1
ATOM 1300 O O . SER A 1 154 ? -5.441 1.926 9.350 1.00 93.00 154 SER A O 1
ATOM 1302 N N . THR A 1 155 ? -4.501 2.759 7.490 1.00 94.25 155 THR A N 1
ATOM 1303 C CA . THR A 1 155 ? -4.596 4.169 7.922 1.00 94.25 155 THR A CA 1
ATOM 1304 C C . THR A 1 155 ? -6.036 4.585 8.229 1.00 94.25 155 THR A C 1
ATOM 1306 O O . THR A 1 155 ? -6.288 5.163 9.289 1.00 94.25 155 THR A O 1
ATOM 1309 N N . ILE A 1 156 ? -7.001 4.235 7.367 1.00 94.12 156 ILE A N 1
ATOM 1310 C CA . ILE A 1 156 ? -8.431 4.519 7.589 1.00 94.12 156 ILE A CA 1
ATOM 1311 C C . ILE A 1 156 ? -8.929 3.855 8.882 1.00 94.12 156 ILE A C 1
ATOM 1313 O O . ILE A 1 156 ? -9.602 4.501 9.694 1.00 94.12 156 ILE A O 1
ATOM 1317 N N . ALA A 1 157 ? -8.575 2.585 9.101 1.00 93.81 157 ALA A N 1
ATOM 1318 C CA . ALA A 1 157 ? -8.964 1.848 10.301 1.00 93.81 157 ALA A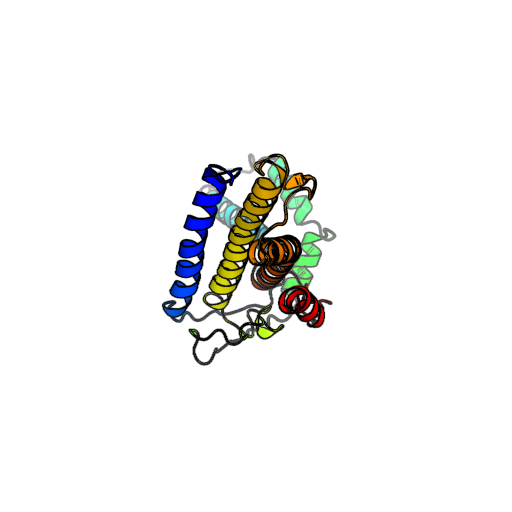 CA 1
ATOM 1319 C C . ALA A 1 157 ? -8.403 2.495 11.577 1.00 93.81 157 ALA A C 1
ATOM 1321 O O . ALA A 1 157 ? -9.140 2.741 12.538 1.00 93.81 157 ALA A O 1
ATOM 1322 N N . PHE A 1 158 ? -7.111 2.826 11.587 1.00 94.69 158 PHE A N 1
ATOM 1323 C CA . PHE A 1 158 ? -6.460 3.382 12.770 1.00 94.69 158 PHE A CA 1
ATOM 1324 C C . PHE A 1 158 ? -6.961 4.786 13.113 1.00 94.69 158 PHE A C 1
ATOM 1326 O O . PHE A 1 158 ? -7.213 5.079 14.286 1.00 94.69 158 PHE A O 1
ATOM 1333 N N . VAL A 1 159 ? -7.182 5.640 12.109 1.00 94.88 159 VAL A N 1
ATOM 1334 C CA . VAL A 1 159 ? -7.765 6.974 12.313 1.00 94.88 159 VAL A CA 1
ATOM 1335 C C . VAL A 1 159 ? -9.161 6.862 12.932 1.00 94.88 159 VAL A C 1
ATOM 1337 O O . VAL A 1 159 ? -9.455 7.559 13.907 1.00 94.88 159 VAL A O 1
ATOM 1340 N N . ASN A 1 160 ? -10.002 5.941 12.452 1.00 95.00 160 ASN A N 1
ATOM 1341 C CA . ASN A 1 160 ? -11.336 5.727 13.016 1.00 95.00 160 ASN A CA 1
ATOM 1342 C C . ASN A 1 160 ? -11.285 5.289 14.493 1.00 95.00 160 ASN A C 1
ATOM 1344 O O . ASN A 1 160 ? -12.026 5.814 15.331 1.00 95.00 160 ASN A O 1
ATOM 1348 N N . LEU A 1 161 ? -10.374 4.378 14.847 1.00 93.38 161 LEU A N 1
ATOM 1349 C CA . LEU A 1 161 ? -10.190 3.930 16.232 1.00 93.38 161 LEU A CA 1
ATOM 1350 C C . LEU A 1 161 ? -9.674 5.056 17.145 1.00 93.38 161 LEU A C 1
ATOM 1352 O O . LEU A 1 161 ? -10.166 5.217 18.269 1.00 93.38 161 LEU A O 1
ATOM 1356 N N . LEU A 1 162 ? -8.746 5.891 16.664 1.00 93.88 162 LEU A N 1
ATOM 1357 C CA . LEU A 1 162 ? -8.260 7.056 17.413 1.00 93.88 162 LEU A CA 1
ATOM 1358 C C . LEU A 1 162 ? -9.366 8.088 17.658 1.00 93.88 162 LEU A C 1
ATOM 1360 O O . LEU A 1 162 ? -9.473 8.620 18.770 1.00 93.88 162 LEU A O 1
ATOM 1364 N N . ILE A 1 163 ? -10.206 8.348 16.652 1.00 93.94 163 ILE A N 1
ATOM 1365 C CA . ILE A 1 163 ? -11.347 9.260 16.784 1.00 93.94 163 ILE A CA 1
ATOM 1366 C C . ILE A 1 163 ? -12.365 8.680 17.763 1.00 93.94 163 ILE A C 1
ATOM 1368 O O . ILE A 1 163 ? -12.759 9.382 18.691 1.00 93.94 163 ILE A O 1
ATOM 1372 N N . THR A 1 164 ? -12.699 7.393 17.646 1.00 92.56 164 THR A N 1
ATOM 1373 C CA . THR A 1 164 ? -13.600 6.685 18.574 1.00 92.56 164 THR A CA 1
ATOM 1374 C C . THR A 1 164 ? -13.154 6.858 20.022 1.00 92.56 164 THR A C 1
ATOM 1376 O O . THR A 1 164 ? -13.948 7.237 20.886 1.00 92.56 164 THR A O 1
ATOM 1379 N N . ARG A 1 165 ? -11.857 6.671 20.295 1.00 90.06 165 ARG A N 1
ATOM 1380 C CA . ARG A 1 165 ? -11.291 6.897 21.630 1.00 90.06 165 ARG A CA 1
ATOM 1381 C C . ARG A 1 165 ? -11.412 8.353 22.081 1.00 90.06 165 ARG A C 1
ATOM 1383 O O . ARG A 1 165 ? -11.517 8.608 23.279 1.00 90.06 165 ARG A O 1
ATOM 1390 N N . ARG A 1 166 ? -11.320 9.321 21.169 1.00 89.06 166 ARG A N 1
ATOM 1391 C CA . ARG A 1 166 ? -11.370 10.751 21.506 1.00 89.06 166 ARG A CA 1
ATOM 1392 C C . ARG A 1 166 ? -12.799 11.253 21.733 1.00 89.06 166 ARG A C 1
ATOM 1394 O O . ARG A 1 166 ? -12.982 12.090 22.615 1.00 89.06 166 ARG A O 1
ATOM 1401 N N . THR A 1 167 ? -13.775 10.766 20.968 1.00 89.31 167 THR A N 1
ATOM 1402 C CA . THR A 1 167 ? -15.138 11.326 20.914 1.00 89.31 167 THR A CA 1
ATOM 1403 C C . THR A 1 167 ? -16.177 10.489 21.654 1.00 89.31 167 THR A C 1
ATOM 1405 O O . THR A 1 167 ? -16.978 11.052 22.391 1.00 89.31 167 THR A O 1
ATOM 1408 N N . LEU A 1 168 ? -16.148 9.160 21.515 1.00 90.25 168 LEU A N 1
ATOM 1409 C CA . LEU A 1 168 ? -17.183 8.250 22.033 1.00 90.25 168 LEU A CA 1
ATOM 1410 C C . LEU A 1 168 ? -16.823 7.607 23.379 1.00 90.25 168 LEU A C 1
ATOM 1412 O O . LEU A 1 168 ? -17.446 6.637 23.813 1.00 90.25 168 LEU A O 1
ATOM 1416 N N . CYS A 1 169 ? -15.788 8.114 24.041 1.00 85.00 169 CYS A N 1
ATOM 1417 C CA . CYS A 1 169 ? -15.343 7.573 25.314 1.00 85.00 169 CYS A CA 1
ATOM 1418 C C . CYS A 1 169 ? -16.258 8.010 26.468 1.00 85.00 169 CYS A C 1
ATOM 1420 O O . CYS A 1 169 ? -16.748 9.137 26.490 1.00 85.00 169 CYS A O 1
ATOM 1422 N N . MET A 1 170 ? -16.445 7.130 27.456 1.00 83.81 170 MET A N 1
ATOM 1423 C CA . MET A 1 170 ? -17.295 7.395 28.620 1.00 83.81 170 MET A CA 1
ATOM 1424 C C . MET A 1 170 ? -16.769 8.602 29.427 1.00 83.81 170 MET A C 1
ATOM 1426 O O . MET A 1 170 ? -15.548 8.700 29.644 1.00 83.81 170 MET A O 1
ATOM 1430 N N . PRO A 1 171 ? -17.640 9.521 29.896 1.00 73.44 171 PRO A N 1
ATOM 1431 C CA . PRO A 1 171 ? -17.242 10.587 30.814 1.00 73.44 171 PRO A CA 1
ATOM 1432 C C . PRO A 1 171 ? -16.550 9.991 32.050 1.00 73.44 171 PRO A C 1
ATOM 1434 O O . PRO A 1 171 ? -17.117 9.172 32.758 1.00 73.44 171 PRO A O 1
ATOM 1437 N N . GLY A 1 172 ? -15.285 10.361 32.270 1.00 78.56 172 GLY A N 1
ATOM 1438 C CA . GLY A 1 172 ? -14.425 9.811 33.330 1.00 78.56 172 GLY A CA 1
ATOM 1439 C C . GLY A 1 172 ? -13.118 9.220 32.796 1.00 78.56 172 GLY A C 1
ATOM 1440 O O . GLY A 1 172 ? -12.046 9.564 33.296 1.00 78.56 172 GLY A O 1
ATOM 1441 N N . ILE A 1 173 ? -13.175 8.462 31.696 1.00 81.31 173 ILE A N 1
ATOM 1442 C CA . ILE A 1 173 ? -11.978 7.909 31.034 1.00 81.31 173 ILE A CA 1
ATOM 1443 C C . ILE A 1 173 ? -11.180 9.025 30.341 1.00 81.31 173 ILE A C 1
ATOM 1445 O O . ILE A 1 173 ? -9.950 9.061 30.399 1.00 81.31 173 ILE A O 1
ATOM 1449 N N . ARG A 1 174 ? -11.872 9.999 29.732 1.00 72.56 174 ARG A N 1
ATOM 1450 C CA . ARG A 1 174 ? -11.233 11.142 29.054 1.00 72.56 174 ARG A CA 1
ATOM 1451 C C . ARG A 1 174 ? -10.395 12.011 29.999 1.00 72.56 174 ARG A C 1
ATOM 1453 O O . ARG A 1 174 ? -9.304 12.427 29.628 1.00 72.56 174 ARG A O 1
ATOM 1460 N N . ASN A 1 175 ? -10.886 12.248 31.215 1.00 75.50 175 ASN A N 1
ATOM 1461 C CA . ASN A 1 175 ? -10.223 13.090 32.216 1.00 75.50 175 ASN A CA 1
ATOM 1462 C C . ASN A 1 175 ? -9.240 12.296 33.098 1.00 75.50 175 ASN A C 1
ATOM 1464 O O . ASN A 1 175 ? -8.859 12.795 34.150 1.00 75.50 175 ASN A O 1
ATOM 1468 N N . ARG A 1 176 ? -8.875 11.059 32.713 1.00 76.44 176 ARG A N 1
ATOM 1469 C CA . ARG A 1 176 ? -8.037 10.142 33.512 1.00 76.44 176 ARG A CA 1
ATOM 1470 C C . ARG A 1 176 ? -8.543 9.917 34.948 1.00 76.44 176 ARG A C 1
ATOM 1472 O O . ARG A 1 176 ? -7.764 9.555 35.818 1.00 76.44 176 ARG A O 1
ATOM 1479 N N . ARG A 1 177 ? -9.845 10.105 35.201 1.00 75.38 177 ARG A N 1
ATOM 1480 C CA . ARG A 1 177 ? -10.453 9.843 36.519 1.00 75.38 177 ARG A CA 1
ATOM 1481 C C . ARG A 1 177 ? -10.652 8.348 36.769 1.00 75.38 177 ARG A C 1
ATOM 1483 O O . ARG A 1 177 ? -10.817 7.937 37.905 1.00 75.38 177 ARG A O 1
ATOM 1490 N N . ILE A 1 178 ? -10.667 7.557 35.697 1.00 80.19 178 ILE A N 1
ATOM 1491 C CA . ILE A 1 178 ? -10.831 6.104 35.711 1.00 80.19 178 ILE A CA 1
ATOM 1492 C C . ILE A 1 178 ? -9.611 5.497 35.014 1.00 80.19 178 ILE A C 1
ATOM 1494 O O . ILE A 1 178 ? -9.219 5.963 33.938 1.00 80.19 178 ILE A O 1
ATOM 1498 N N . LEU A 1 179 ? -9.016 4.471 35.627 1.00 78.38 179 LEU A N 1
ATOM 1499 C CA . LEU A 1 179 ? -7.895 3.721 35.062 1.00 78.38 179 LEU A CA 1
ATOM 1500 C C . LEU A 1 179 ? -8.342 2.928 33.826 1.00 78.38 179 LEU A C 1
ATOM 1502 O O . LEU A 1 179 ? -9.356 2.234 33.840 1.00 78.38 179 LEU A O 1
ATOM 1506 N N . LEU A 1 180 ? -7.569 3.041 32.746 1.00 83.50 180 LEU A N 1
ATOM 1507 C CA . LEU A 1 180 ? -7.742 2.222 31.549 1.00 83.50 180 LEU A CA 1
ATOM 1508 C C . LEU A 1 180 ? -7.055 0.863 31.747 1.00 83.50 180 LEU A C 1
ATOM 1510 O O . LEU A 1 180 ? -5.958 0.830 32.310 1.00 83.50 180 LEU A O 1
ATOM 1514 N N . PRO A 1 181 ? -7.627 -0.238 31.227 1.00 88.31 181 PRO A N 1
ATOM 1515 C CA . PRO A 1 181 ? -6.924 -1.513 31.163 1.00 88.31 181 PRO A CA 1
ATOM 1516 C C . PRO A 1 181 ? -5.597 -1.360 30.413 1.00 88.31 181 PRO A C 1
ATOM 1518 O O . PRO A 1 181 ? -5.536 -0.663 29.394 1.00 88.31 181 PRO A O 1
ATOM 1521 N N . PHE A 1 182 ? -4.551 -2.051 30.873 1.00 89.06 182 PHE A N 1
ATOM 1522 C CA . PHE A 1 182 ? -3.211 -1.975 30.278 1.00 89.06 182 PHE A CA 1
ATOM 1523 C C . PHE A 1 182 ? -3.223 -2.266 28.767 1.00 89.06 182 PHE A C 1
ATOM 1525 O O . PHE A 1 182 ? -2.633 -1.526 27.984 1.00 89.06 182 PHE A O 1
ATOM 1532 N N . VAL A 1 183 ? -4.008 -3.265 28.350 1.00 91.50 183 VAL A N 1
ATOM 1533 C CA . VAL A 1 183 ? -4.207 -3.639 26.939 1.00 91.50 183 VAL A CA 1
ATOM 1534 C C . VAL A 1 183 ? -4.752 -2.478 26.096 1.00 91.50 183 VAL A C 1
ATOM 1536 O O . VAL A 1 183 ? -4.358 -2.286 24.952 1.00 91.50 183 VAL A O 1
ATOM 1539 N N . SER A 1 184 ? -5.647 -1.652 26.643 1.00 88.69 184 SER A N 1
ATOM 1540 C CA . SER A 1 184 ? -6.198 -0.510 25.900 1.00 88.69 184 SER A CA 1
ATOM 1541 C C . SER A 1 184 ? -5.181 0.619 25.735 1.00 88.69 184 SER A C 1
ATOM 1543 O O . SER A 1 184 ? -5.190 1.309 24.717 1.00 88.69 184 SER A O 1
ATOM 1545 N N . ILE A 1 185 ? -4.307 0.822 26.724 1.00 89.25 185 ILE A N 1
ATOM 1546 C CA . ILE A 1 185 ? -3.237 1.825 26.662 1.00 89.25 185 ILE A CA 1
ATOM 1547 C C . ILE A 1 185 ? -2.180 1.410 25.638 1.00 89.25 185 ILE A C 1
ATOM 1549 O O . ILE A 1 185 ? -1.767 2.251 24.837 1.00 89.25 185 ILE A O 1
ATOM 1553 N N . SER A 1 186 ? -1.784 0.132 25.627 1.00 92.75 186 SER A N 1
ATOM 1554 C CA . SER A 1 186 ? -0.797 -0.380 24.672 1.00 92.75 186 SER A CA 1
ATOM 1555 C C . SER A 1 186 ? -1.305 -0.298 23.231 1.00 92.75 186 SER A C 1
ATOM 1557 O O . SER A 1 186 ? -0.607 0.243 22.376 1.00 92.75 186 SER A O 1
ATOM 1559 N N . ILE A 1 187 ? -2.551 -0.714 22.974 1.00 93.25 187 ILE A N 1
ATOM 1560 C CA . ILE A 1 187 ? -3.180 -0.594 21.647 1.00 93.25 187 ILE A CA 1
ATOM 1561 C C . ILE A 1 187 ? -3.306 0.876 21.229 1.00 93.25 187 ILE A C 1
ATOM 1563 O O . ILE A 1 187 ? -3.070 1.230 20.081 1.00 93.25 187 ILE A O 1
ATOM 1567 N N . LEU A 1 188 ? -3.663 1.775 22.145 1.00 91.44 188 LEU A N 1
ATOM 1568 C CA . LEU A 1 188 ? -3.754 3.199 21.823 1.00 91.44 188 LEU A CA 1
ATOM 1569 C C . LEU A 1 188 ? -2.392 3.770 21.412 1.0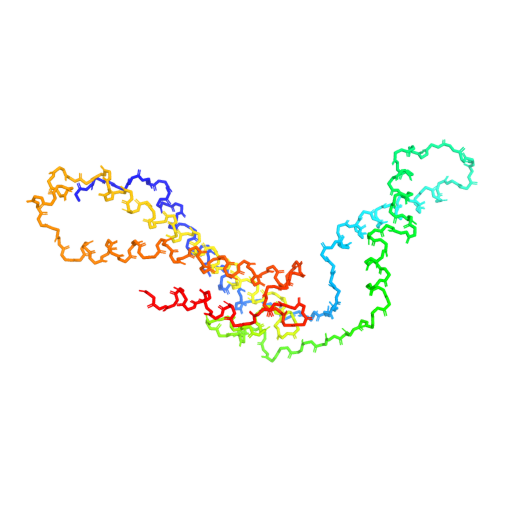0 91.44 188 LEU A C 1
ATOM 1571 O O . LEU A 1 188 ? -2.329 4.557 20.464 1.00 91.44 188 LEU A O 1
ATOM 1575 N N . LEU A 1 189 ? -1.321 3.395 22.117 1.00 92.69 189 LEU A N 1
ATOM 1576 C CA . LEU A 1 189 ? 0.033 3.822 21.776 1.00 92.69 189 LEU A CA 1
ATOM 1577 C C . LEU A 1 189 ? 0.443 3.288 20.399 1.00 92.69 189 LEU A C 1
ATOM 1579 O O . LEU A 1 189 ? 0.890 4.080 19.570 1.00 92.69 189 LEU A O 1
ATOM 1583 N N . SER A 1 190 ? 0.209 2.002 20.121 1.00 93.75 190 SER A N 1
ATOM 1584 C CA . SER A 1 190 ? 0.539 1.412 18.819 1.00 93.75 190 SER A CA 1
ATOM 1585 C C . SER A 1 190 ? -0.250 2.055 17.676 1.00 93.75 190 SER A C 1
ATOM 1587 O O . SER A 1 190 ? 0.340 2.422 16.665 1.00 93.75 190 SER A O 1
ATOM 1589 N N . LEU A 1 191 ? -1.551 2.312 17.851 1.00 94.44 191 LEU A N 1
ATOM 1590 C CA . LEU A 1 191 ? -2.381 2.985 16.843 1.00 94.44 191 LEU A CA 1
ATOM 1591 C C . LEU A 1 191 ? -1.859 4.381 16.477 1.00 94.44 191 LEU A C 1
ATOM 1593 O O . LEU A 1 191 ? -1.917 4.769 15.312 1.00 94.44 191 LEU A O 1
ATOM 1597 N N . ARG A 1 192 ? -1.345 5.148 17.448 1.00 93.31 192 ARG A N 1
ATOM 1598 C CA . ARG A 1 192 ? -0.768 6.477 17.176 1.00 93.31 192 ARG A CA 1
ATOM 1599 C C . ARG A 1 192 ? 0.494 6.391 16.328 1.00 93.31 192 ARG A C 1
ATOM 1601 O O . ARG A 1 192 ? 0.641 7.197 15.415 1.00 93.31 192 ARG A O 1
ATOM 1608 N N . MET A 1 193 ? 1.367 5.432 16.627 1.00 93.69 193 MET A N 1
ATOM 1609 C CA . MET A 1 193 ? 2.592 5.218 15.856 1.00 93.69 193 MET A CA 1
ATOM 1610 C C . MET A 1 193 ? 2.242 4.746 14.444 1.00 93.69 193 MET A C 1
ATOM 1612 O O . MET A 1 193 ? 2.636 5.373 13.465 1.00 93.69 193 MET A O 1
ATOM 1616 N N . LEU A 1 194 ? 1.387 3.730 14.325 1.00 94.00 194 LEU A N 1
ATOM 1617 C CA . LEU A 1 194 ? 0.996 3.158 13.038 1.00 94.00 194 LEU A CA 1
ATOM 1618 C C . LEU A 1 194 ? 0.383 4.190 12.079 1.00 94.00 194 LEU A C 1
ATOM 1620 O O . LEU A 1 194 ? 0.711 4.173 10.894 1.00 94.00 194 LEU A O 1
ATOM 1624 N N . VAL A 1 195 ? -0.450 5.122 12.562 1.00 94.31 195 VAL A N 1
ATOM 1625 C CA . VAL A 1 195 ? -1.036 6.191 11.720 1.00 94.31 195 VAL A CA 1
ATOM 1626 C C . VAL A 1 195 ? 0.019 7.105 11.105 1.00 94.31 195 VAL A C 1
ATOM 1628 O O . VAL A 1 195 ? -0.156 7.546 9.973 1.00 94.31 195 VAL A O 1
ATOM 1631 N N . ILE A 1 196 ? 1.097 7.401 11.830 1.00 92.31 196 ILE A N 1
ATOM 1632 C CA . ILE A 1 196 ? 2.162 8.292 11.349 1.00 92.31 196 ILE A CA 1
ATOM 1633 C C . ILE A 1 196 ? 3.038 7.574 10.320 1.00 92.31 196 ILE A C 1
ATOM 1635 O O . ILE A 1 196 ? 3.505 8.179 9.359 1.00 92.31 196 ILE A O 1
ATOM 1639 N N . ILE A 1 197 ? 3.247 6.276 10.512 1.00 93.94 197 ILE A N 1
ATOM 1640 C CA . ILE A 1 197 ? 4.303 5.534 9.830 1.00 93.94 197 ILE A CA 1
ATOM 1641 C C . ILE A 1 197 ? 3.797 4.834 8.557 1.00 93.94 197 ILE A C 1
ATOM 1643 O O . ILE A 1 197 ? 4.455 4.859 7.518 1.00 93.94 197 ILE A O 1
ATOM 1647 N N . THR A 1 198 ? 2.598 4.248 8.591 1.00 93.19 198 THR A N 1
ATOM 1648 C CA . THR A 1 198 ? 1.986 3.589 7.421 1.00 93.19 198 THR A CA 1
ATOM 1649 C C . THR A 1 198 ? 1.880 4.451 6.148 1.00 93.19 198 THR A C 1
ATOM 1651 O O . THR A 1 198 ? 2.136 3.902 5.070 1.00 93.19 198 THR A O 1
ATOM 1654 N N . PRO A 1 199 ? 1.574 5.769 6.184 1.00 92.38 199 PRO A N 1
ATOM 1655 C CA . PRO A 1 199 ? 1.569 6.581 4.966 1.00 92.38 199 PRO A CA 1
ATOM 1656 C C . PRO A 1 199 ? 2.970 6.765 4.372 1.00 92.38 199 PRO A C 1
ATOM 1658 O O . PRO A 1 199 ? 3.088 6.862 3.153 1.00 92.38 199 PRO A O 1
ATOM 1661 N N . VAL A 1 200 ? 4.027 6.756 5.194 1.00 93.81 200 VAL A N 1
ATOM 1662 C CA . VAL A 1 200 ? 5.415 6.865 4.713 1.00 93.81 200 VAL A CA 1
ATOM 1663 C C . VAL A 1 200 ? 5.795 5.637 3.889 1.00 93.81 200 VAL A C 1
ATOM 1665 O O . VAL A 1 200 ? 6.340 5.780 2.795 1.00 93.81 200 VAL A O 1
ATOM 1668 N N . LEU A 1 201 ? 5.421 4.436 4.347 1.00 93.62 201 LEU A N 1
ATOM 1669 C CA . LEU A 1 201 ? 5.619 3.211 3.568 1.00 93.62 201 LEU A CA 1
ATOM 1670 C C . LEU A 1 201 ? 4.839 3.249 2.247 1.00 93.62 201 LEU A C 1
ATOM 1672 O O . LEU A 1 201 ? 5.390 2.923 1.198 1.00 93.62 201 LEU A O 1
ATOM 1676 N N . SER A 1 202 ? 3.568 3.664 2.284 1.00 93.31 202 SER A N 1
ATOM 1677 C CA . SER A 1 202 ? 2.737 3.766 1.075 1.00 93.31 202 SER A CA 1
ATOM 1678 C C . SER A 1 202 ? 3.345 4.736 0.055 1.00 93.31 202 SER A C 1
ATOM 1680 O O . SER A 1 202 ? 3.459 4.405 -1.125 1.00 93.31 202 SER A O 1
ATOM 1682 N N . ALA A 1 203 ? 3.833 5.893 0.513 1.00 93.50 203 ALA A N 1
ATOM 1683 C CA . ALA A 1 203 ? 4.533 6.854 -0.334 1.00 93.50 203 ALA A CA 1
ATOM 1684 C C . ALA A 1 203 ? 5.808 6.257 -0.955 1.00 93.50 203 ALA A C 1
ATOM 1686 O O . ALA A 1 203 ? 6.041 6.435 -2.150 1.00 93.50 203 ALA A O 1
ATOM 1687 N N . ALA A 1 204 ? 6.597 5.498 -0.186 1.00 93.69 204 ALA A N 1
ATOM 1688 C CA . ALA A 1 204 ? 7.785 4.811 -0.693 1.00 93.69 204 ALA A CA 1
ATOM 1689 C C . ALA A 1 204 ? 7.457 3.805 -1.807 1.00 93.69 204 ALA A C 1
ATOM 1691 O O . ALA A 1 204 ? 8.116 3.800 -2.849 1.00 93.69 204 ALA A O 1
ATOM 1692 N N . MET A 1 205 ? 6.397 3.013 -1.632 1.00 94.25 205 MET A N 1
ATOM 1693 C CA . MET A 1 205 ? 5.938 2.071 -2.659 1.00 94.25 205 MET A CA 1
ATOM 1694 C C . MET A 1 205 ? 5.426 2.784 -3.915 1.00 94.25 205 MET A C 1
ATOM 1696 O O . MET A 1 205 ? 5.686 2.322 -5.025 1.00 94.25 205 MET A O 1
ATOM 1700 N N . ILE A 1 206 ? 4.744 3.926 -3.767 1.00 94.69 206 ILE A N 1
ATOM 1701 C CA . ILE A 1 206 ? 4.307 4.752 -4.902 1.00 94.69 206 ILE A CA 1
ATOM 1702 C C . ILE A 1 206 ? 5.515 5.319 -5.656 1.00 94.69 206 ILE A C 1
ATOM 1704 O O . ILE A 1 206 ? 5.523 5.261 -6.881 1.00 94.69 206 ILE A O 1
ATOM 1708 N N . MET A 1 207 ? 6.554 5.799 -4.962 1.00 93.56 207 MET A N 1
ATOM 1709 C CA . MET A 1 207 ? 7.798 6.258 -5.601 1.00 93.56 207 MET A CA 1
ATOM 1710 C C . MET A 1 207 ? 8.493 5.134 -6.376 1.00 93.56 207 MET A C 1
ATOM 1712 O O . MET A 1 207 ? 8.913 5.341 -7.510 1.00 93.56 207 MET A O 1
ATOM 1716 N N . MET A 1 208 ? 8.539 3.918 -5.825 1.00 91.50 208 MET A N 1
ATOM 1717 C CA . MET A 1 208 ? 9.057 2.754 -6.555 1.00 91.50 208 MET A CA 1
ATOM 1718 C C . MET A 1 208 ? 8.208 2.415 -7.785 1.00 91.50 208 MET A C 1
ATOM 1720 O O . MET A 1 208 ? 8.750 2.063 -8.828 1.00 91.50 208 MET A O 1
ATOM 1724 N N . LEU A 1 209 ? 6.881 2.515 -7.682 1.00 91.31 209 LEU A N 1
ATOM 1725 C CA . LEU A 1 209 ? 5.971 2.278 -8.804 1.00 91.31 209 LEU A CA 1
ATOM 1726 C C . LEU A 1 209 ? 6.143 3.355 -9.891 1.00 91.31 209 LEU A C 1
ATOM 1728 O O . LEU A 1 209 ? 6.131 3.031 -11.080 1.00 91.31 209 LEU A O 1
ATOM 1732 N N . LEU A 1 210 ? 6.371 4.609 -9.489 1.00 90.12 210 LEU A N 1
ATOM 1733 C CA . LEU A 1 210 ? 6.719 5.725 -10.370 1.00 90.12 210 LEU A CA 1
ATOM 1734 C C . LEU A 1 210 ? 8.027 5.484 -11.118 1.00 90.12 210 LEU A C 1
ATOM 1736 O O . LEU A 1 210 ? 8.038 5.620 -12.344 1.00 90.12 210 LEU A O 1
ATOM 1740 N N . ASP A 1 211 ? 9.068 5.020 -10.430 1.00 88.12 211 ASP A N 1
ATOM 1741 C CA . ASP A 1 211 ? 10.346 4.704 -11.077 1.00 88.12 211 ASP A CA 1
ATOM 1742 C C . ASP A 1 211 ? 10.186 3.576 -12.113 1.00 88.12 211 ASP A C 1
ATOM 1744 O O . ASP A 1 211 ? 10.804 3.603 -13.177 1.00 88.12 211 ASP A O 1
ATOM 1748 N N . ARG A 1 212 ? 9.285 2.617 -11.859 1.00 85.44 212 ARG A N 1
ATOM 1749 C CA . ARG A 1 212 ? 9.032 1.486 -12.768 1.00 85.44 212 ARG A CA 1
ATOM 1750 C C . ARG A 1 212 ? 8.189 1.835 -13.994 1.00 85.44 212 ARG A C 1
ATOM 1752 O O . ARG A 1 212 ? 8.461 1.312 -15.073 1.00 85.44 212 ARG A O 1
ATOM 1759 N N . HIS A 1 213 ? 7.133 2.635 -13.836 1.00 85.06 213 HIS A N 1
ATOM 1760 C CA . HIS A 1 213 ? 6.123 2.843 -14.890 1.00 85.06 213 HIS A CA 1
ATOM 1761 C C . HIS A 1 213 ? 6.141 4.227 -15.522 1.00 85.06 213 HIS A C 1
ATOM 1763 O O . HIS A 1 213 ? 5.739 4.375 -16.676 1.00 85.06 213 HIS A O 1
ATOM 1769 N N . TRP A 1 214 ? 6.572 5.232 -14.771 1.00 82.62 214 TRP A N 1
ATOM 1770 C CA . TRP A 1 214 ? 6.531 6.624 -15.191 1.00 82.62 214 TRP A CA 1
ATOM 1771 C C . TRP A 1 214 ? 7.923 7.205 -15.424 1.00 82.62 214 TRP A C 1
ATOM 1773 O O . TRP A 1 214 ? 8.025 8.404 -15.626 1.00 82.62 214 TRP A O 1
ATOM 1783 N N . ALA A 1 215 ? 8.973 6.376 -15.454 1.00 80.25 215 ALA A N 1
ATOM 1784 C CA . ALA A 1 215 ? 10.352 6.794 -15.721 1.00 80.25 215 ALA A CA 1
ATOM 1785 C C . ALA A 1 215 ? 10.820 7.959 -14.826 1.00 80.25 215 ALA A C 1
ATOM 1787 O O . ALA A 1 215 ? 11.591 8.818 -15.259 1.00 80.25 215 ALA A O 1
ATOM 1788 N N . THR A 1 216 ? 10.334 8.005 -13.581 1.00 83.31 216 THR A N 1
ATOM 1789 C CA . THR A 1 216 ? 10.946 8.847 -12.551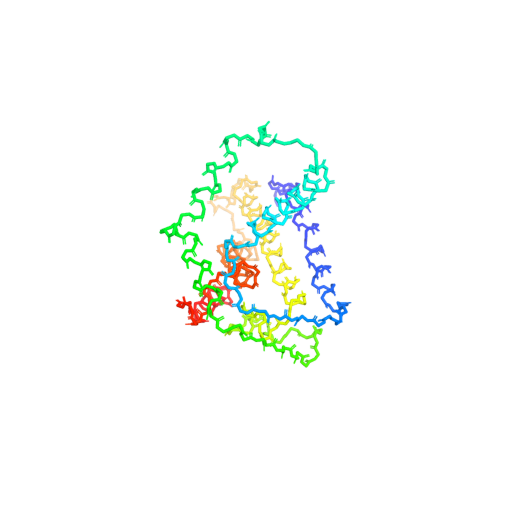 1.00 83.31 216 THR A CA 1
ATOM 1790 C C . THR A 1 216 ? 12.257 8.217 -12.088 1.00 83.31 216 THR A C 1
ATOM 1792 O O . THR A 1 216 ? 12.533 7.047 -12.355 1.00 83.31 216 THR A O 1
ATOM 1795 N N . SER A 1 217 ? 13.091 9.007 -11.421 1.00 86.62 217 SER A N 1
ATOM 1796 C CA . SER A 1 217 ? 14.403 8.569 -10.951 1.00 86.62 217 SER A CA 1
ATOM 1797 C C . SER A 1 217 ? 14.617 8.924 -9.483 1.00 86.62 217 SER A C 1
ATOM 1799 O O . SER A 1 217 ? 15.566 9.630 -9.146 1.00 86.62 217 SER A O 1
ATOM 1801 N N . PHE A 1 218 ? 13.730 8.459 -8.599 1.00 88.25 218 PHE A N 1
ATOM 1802 C CA . PHE A 1 218 ? 13.900 8.649 -7.154 1.00 88.25 218 PHE A CA 1
ATOM 1803 C C . PHE A 1 218 ? 15.041 7.789 -6.601 1.00 88.25 218 PHE A C 1
ATOM 1805 O O . PHE A 1 218 ? 15.836 8.266 -5.791 1.00 88.25 218 PHE A O 1
ATOM 1812 N N . PHE A 1 219 ? 15.140 6.535 -7.051 1.00 90.69 219 PHE A N 1
ATOM 1813 C CA . PHE A 1 219 ? 16.100 5.558 -6.521 1.00 90.69 219 PHE A CA 1
ATOM 1814 C C . PHE A 1 219 ? 17.133 5.067 -7.549 1.00 90.69 219 PHE A C 1
ATOM 1816 O O . PHE A 1 219 ? 17.919 4.167 -7.240 1.00 90.69 219 PHE A O 1
ATOM 1823 N N . ASP A 1 220 ? 17.120 5.606 -8.773 1.00 85.19 220 ASP A N 1
ATOM 1824 C CA . ASP A 1 220 ? 18.067 5.235 -9.831 1.00 85.19 220 ASP A CA 1
ATOM 1825 C C . ASP A 1 220 ? 19.301 6.151 -9.847 1.00 85.19 220 ASP A C 1
ATOM 1827 O O . ASP A 1 220 ? 19.229 7.324 -10.221 1.00 85.19 220 ASP A O 1
ATOM 1831 N N . PHE A 1 221 ? 20.458 5.579 -9.506 1.00 83.12 221 PHE A N 1
ATOM 1832 C CA . PHE A 1 221 ? 21.745 6.275 -9.458 1.00 83.12 221 PHE A CA 1
ATOM 1833 C C . PHE A 1 221 ? 22.208 6.791 -10.825 1.00 83.12 221 PHE A C 1
ATOM 1835 O O . PHE A 1 221 ? 22.981 7.746 -10.884 1.00 83.12 221 PHE A O 1
ATOM 1842 N N . ALA A 1 222 ? 21.740 6.204 -11.934 1.00 80.50 222 ALA A N 1
ATOM 1843 C CA . ALA A 1 222 ? 22.120 6.654 -13.275 1.00 80.50 222 ALA A CA 1
ATOM 1844 C C . ALA A 1 222 ? 21.600 8.066 -13.600 1.00 80.50 222 ALA A C 1
ATOM 1846 O O . ALA A 1 222 ? 22.182 8.759 -14.436 1.00 80.50 222 ALA A O 1
ATOM 1847 N N . TYR A 1 223 ? 20.527 8.491 -12.930 1.00 79.88 223 TYR A N 1
ATOM 1848 C CA . TYR A 1 223 ? 19.842 9.762 -13.165 1.00 79.88 223 TYR A CA 1
ATOM 1849 C C . TYR A 1 223 ? 19.829 10.672 -11.923 1.00 79.88 223 TYR A C 1
ATOM 1851 O O . TYR A 1 223 ? 19.070 11.636 -11.880 1.00 79.88 223 TYR A O 1
ATOM 1859 N N . GLY A 1 224 ? 20.686 10.389 -10.932 1.00 82.88 224 GLY A N 1
ATOM 1860 C CA . GLY A 1 224 ? 20.837 11.202 -9.718 1.00 82.88 224 GLY A CA 1
ATOM 1861 C C . GLY A 1 224 ? 19.897 10.844 -8.561 1.00 82.88 224 GLY A C 1
ATOM 1862 O O . GLY A 1 224 ? 19.771 11.638 -7.635 1.00 82.88 224 GLY A O 1
ATOM 1863 N N . GLY A 1 225 ? 19.230 9.688 -8.611 1.00 88.12 225 GLY A N 1
ATOM 1864 C CA . GLY A 1 225 ? 18.468 9.134 -7.492 1.00 88.12 225 GLY A CA 1
ATOM 1865 C C . GLY A 1 225 ? 19.333 8.307 -6.537 1.00 88.12 225 GLY A C 1
ATOM 1866 O O . GLY A 1 225 ? 20.372 7.771 -6.924 1.00 88.12 225 GLY A O 1
ATOM 1867 N N . ASP A 1 226 ? 18.866 8.136 -5.300 1.00 91.62 226 ASP A N 1
ATOM 1868 C CA . ASP A 1 226 ? 19.646 7.506 -4.232 1.00 91.62 226 ASP A CA 1
ATOM 1869 C C . ASP A 1 226 ? 19.012 6.184 -3.769 1.00 91.62 226 ASP A C 1
ATOM 1871 O O . ASP A 1 226 ? 17.973 6.193 -3.104 1.00 91.62 226 ASP A O 1
ATOM 1875 N N . PRO A 1 227 ? 19.632 5.012 -4.005 1.00 89.62 227 PRO A N 1
ATOM 1876 C CA . PRO A 1 227 ? 19.083 3.733 -3.545 1.00 89.62 227 PRO A CA 1
ATOM 1877 C C . PRO A 1 227 ? 19.087 3.588 -2.012 1.00 89.62 227 PRO A C 1
ATOM 1879 O O . PRO A 1 227 ? 18.399 2.727 -1.472 1.00 89.62 227 PRO A O 1
ATOM 1882 N N . ILE A 1 228 ? 19.848 4.420 -1.297 1.00 93.25 228 ILE A N 1
ATOM 1883 C CA . ILE A 1 228 ? 19.895 4.456 0.174 1.00 93.25 228 ILE A CA 1
ATOM 1884 C C . ILE A 1 228 ? 18.652 5.155 0.745 1.00 93.25 228 ILE A C 1
ATOM 1886 O O . ILE A 1 228 ? 18.170 4.783 1.816 1.00 93.25 228 ILE A O 1
ATOM 1890 N N . LEU A 1 229 ? 18.063 6.098 0.001 1.00 92.44 229 LEU A N 1
ATOM 1891 C CA . LEU A 1 229 ? 16.820 6.762 0.393 1.00 92.44 229 LEU A CA 1
ATOM 1892 C C . LEU A 1 229 ? 15.678 5.755 0.576 1.00 92.44 229 LEU A C 1
ATOM 1894 O O . LEU A 1 229 ? 14.898 5.874 1.522 1.00 92.44 229 LEU A O 1
ATOM 1898 N N . SER A 1 230 ? 15.601 4.730 -0.280 1.00 91.50 230 SER A N 1
ATOM 1899 C CA . SER A 1 230 ? 14.565 3.697 -0.162 1.00 91.50 230 SER A CA 1
ATOM 1900 C C . SER A 1 230 ? 14.698 2.903 1.145 1.00 91.50 230 SER A C 1
ATOM 1902 O O . SER A 1 230 ? 13.690 2.591 1.776 1.00 91.50 230 SER A O 1
ATOM 1904 N N . GLN A 1 231 ? 15.930 2.656 1.607 1.00 92.50 231 GLN A N 1
ATOM 1905 C CA . GLN A 1 231 ? 16.200 1.987 2.880 1.00 92.50 231 GLN A CA 1
ATOM 1906 C C . GLN A 1 231 ? 15.796 2.864 4.062 1.00 92.50 231 GLN A C 1
ATOM 1908 O O . GLN A 1 231 ? 15.171 2.363 4.992 1.00 92.50 231 GLN A O 1
ATOM 1913 N N . HIS A 1 232 ? 16.086 4.167 4.023 1.00 92.94 232 HIS A N 1
ATOM 1914 C CA . HIS A 1 232 ? 15.649 5.085 5.078 1.00 92.94 232 HIS A CA 1
ATOM 1915 C C . HIS A 1 232 ? 14.127 5.152 5.188 1.00 92.94 232 HIS A C 1
ATOM 1917 O O . HIS A 1 232 ? 13.597 5.046 6.290 1.00 92.94 232 HIS A O 1
ATOM 1923 N N . LEU A 1 233 ? 13.416 5.267 4.066 1.00 92.94 233 LEU A N 1
ATOM 1924 C CA . LEU A 1 233 ? 11.951 5.292 4.057 1.00 92.94 233 LEU A CA 1
ATOM 1925 C C . LEU A 1 233 ? 11.352 3.973 4.556 1.00 92.94 233 LEU A C 1
ATOM 1927 O O . LEU A 1 233 ? 10.388 3.976 5.322 1.00 92.94 233 LEU A O 1
ATOM 1931 N N . PHE A 1 234 ? 11.939 2.847 4.147 1.00 92.75 234 PHE A N 1
ATOM 1932 C CA . PHE A 1 234 ? 11.491 1.530 4.573 1.00 92.75 234 PHE A CA 1
ATOM 1933 C C . PHE A 1 234 ? 11.736 1.293 6.067 1.00 92.75 234 PHE A C 1
ATOM 1935 O O . PHE A 1 234 ? 10.833 0.855 6.774 1.00 92.75 234 PHE A O 1
ATOM 1942 N N . TRP A 1 235 ? 12.928 1.611 6.576 1.00 92.50 235 TRP A N 1
ATOM 1943 C CA . TRP A 1 235 ? 13.283 1.395 7.982 1.00 92.50 235 TRP A CA 1
ATOM 1944 C C . TRP A 1 235 ? 12.693 2.434 8.931 1.00 92.50 235 TRP A C 1
ATOM 1946 O O . TRP A 1 235 ? 12.455 2.110 10.094 1.00 92.50 235 TRP A O 1
ATOM 1956 N N . PHE A 1 236 ? 12.352 3.628 8.437 1.00 91.94 236 PHE A N 1
ATOM 1957 C CA . PHE A 1 236 ? 11.464 4.542 9.155 1.00 91.94 236 PHE A CA 1
ATOM 1958 C C . PHE A 1 236 ? 10.124 3.866 9.468 1.00 91.94 236 PHE A C 1
ATOM 1960 O O . PHE A 1 236 ? 9.552 4.108 10.528 1.00 91.94 236 PHE A O 1
ATOM 1967 N N . PHE A 1 237 ? 9.658 2.981 8.575 1.00 90.06 237 PHE A N 1
ATOM 1968 C CA . PHE A 1 237 ? 8.515 2.115 8.832 1.00 90.06 237 PHE A CA 1
ATOM 1969 C C . PHE A 1 237 ? 8.821 0.854 9.639 1.00 90.06 237 PHE A C 1
ATOM 1971 O O . PHE A 1 237 ? 8.039 0.499 10.513 1.00 90.06 237 PHE A O 1
ATOM 1978 N N . GLY A 1 238 ? 9.927 0.172 9.355 1.00 85.00 238 GLY A N 1
ATOM 1979 C CA . GLY A 1 238 ? 10.198 -1.158 9.902 1.00 85.00 238 GLY A CA 1
ATOM 1980 C C . GLY A 1 238 ? 10.679 -1.204 11.355 1.00 85.00 238 GLY A C 1
ATOM 1981 O O . GLY A 1 238 ? 10.670 -2.284 11.938 1.00 85.00 238 GLY A O 1
ATOM 1982 N N . HIS A 1 239 ? 11.141 -0.087 11.925 1.00 85.25 239 HIS A N 1
ATOM 1983 C CA . HIS A 1 239 ? 11.706 -0.048 13.281 1.00 85.25 239 HIS A CA 1
ATOM 1984 C C . HIS A 1 239 ? 10.696 0.259 14.411 1.00 85.25 239 HIS A C 1
ATOM 1986 O O . HIS A 1 239 ? 10.833 -0.348 15.477 1.00 85.25 239 HIS A O 1
ATOM 1992 N N . PRO A 1 240 ? 9.766 1.224 14.283 1.00 76.75 240 PRO A N 1
ATOM 1993 C CA . PRO A 1 240 ? 8.857 1.580 15.379 1.00 76.75 240 PRO A CA 1
ATOM 1994 C C . PRO A 1 240 ? 7.706 0.582 15.576 1.00 76.75 240 PRO A C 1
ATOM 1996 O O . PRO A 1 240 ? 7.267 0.448 16.742 1.00 76.75 240 PRO A O 1
#

Foldseek 3Di:
DFPDFPDPPLLVVLVVLLVVLVVLLVVLLVDDDDWDWDWPQLPLPVPVVVVVVVVVVVVVVVVVVVPPDDDDDDDDPVVVVVVCQCPPPPHPNVVSVVVRVPDPTDTAGADPPDQSDPPCPPLNAPPCLQECNNHPPDSSLSNLVSLLSNLVSLLSNLVRVLVRCVPRDDPCVNVVNDDDDPVVVVVNVVSVLSNVQSVLSSVLSVVSSCSYPSVDAQPPVVVPHNSVVSVVSSVSNVPD

pLDDT: mean 75.11, std 18.17, range [34.62, 95.12]

Secondary structure (DSSP, 8-state):
--SS-S-HHHHHHHHHHHHHHHHHHHHHHTPPP---EEE----TTHHHHHHHHHHHHHHHHHHHHH-SS--S--S-HHHHHHHHHHHSTT-HHHHHHHHHHTS---EEE---SSTTS-TTTTTT-TTTTT-TTTS-TTHHHHHHHHHHHHHHHHHHHHHHHHHHHHHSPPTTTTTT-SPPPHHHHHHHHHHHHHHHHHHHHHHHHHHHHHHHHS---SS-GGGT--HHHHHHHHHHHH--